Protein AF-A0A9W4NEK1-F1 (afdb_monomer)

Sequence (202 aa):
MPLNTTRAVIQMRLAILFLAITWLALAGISSATVRFAVVLRDRAKSDLVNSSDSILDITFQSLMDKVVVSMVVVALVSALFSIFGFVLVIYPKWLQGDGTARFYYICIEIVVSLIVLSLGGYVASHVHGFQTSFEFFDSASHFPYYKIMYYGAVGQAAFGVLGAIMSLLRLALRGLRDHWLSTRTELQNSQRRFELLPRVGL

Structure (mmCIF, N/CA/C/O backbone):
data_AF-A0A9W4NEK1-F1
#
_entry.id   AF-A0A9W4NEK1-F1
#
loop_
_atom_site.group_PDB
_atom_site.id
_atom_site.type_symbol
_atom_site.label_atom_id
_atom_site.label_alt_id
_atom_site.label_comp_id
_atom_site.label_asym_id
_atom_site.label_entity_id
_atom_site.label_seq_id
_atom_site.pdbx_PDB_ins_code
_atom_site.Cartn_x
_atom_site.Cartn_y
_atom_site.Cartn_z
_atom_site.occupancy
_atom_site.B_iso_or_equiv
_atom_site.auth_seq_id
_atom_site.auth_comp_id
_atom_site.auth_asym_id
_atom_site.auth_atom_id
_atom_site.pdbx_PDB_model_num
ATOM 1 N N . MET A 1 1 ? -28.341 9.798 26.238 1.00 50.25 1 MET A N 1
ATOM 2 C CA . MET A 1 1 ? -27.089 9.221 25.689 1.00 50.25 1 MET A CA 1
ATOM 3 C C . MET A 1 1 ? -25.907 9.884 26.380 1.00 50.25 1 MET A C 1
ATOM 5 O O . MET A 1 1 ? -25.899 11.109 26.423 1.00 50.25 1 MET A O 1
ATOM 9 N N . PRO A 1 2 ? -24.944 9.142 26.953 1.00 45.41 2 PRO A N 1
ATOM 10 C CA . PRO A 1 2 ? -23.834 9.764 27.664 1.00 45.41 2 PRO A CA 1
ATOM 11 C C . PRO A 1 2 ? -22.908 10.488 26.681 1.00 45.41 2 PRO A C 1
ATOM 13 O O . PRO A 1 2 ? -22.565 9.936 25.631 1.00 45.41 2 PRO A O 1
ATOM 16 N N . LEU A 1 3 ? -22.485 11.702 27.047 1.00 50.38 3 LEU A N 1
ATOM 17 C CA . LEU A 1 3 ? -21.645 12.618 26.256 1.00 50.38 3 LEU A CA 1
ATOM 18 C C . LEU A 1 3 ? -20.367 11.950 25.698 1.00 50.38 3 LEU A C 1
ATOM 20 O O . LEU A 1 3 ? -19.886 12.287 24.617 1.00 50.38 3 LEU A O 1
ATOM 24 N N . ASN A 1 4 ? -19.851 10.951 26.421 1.00 62.09 4 ASN A N 1
ATOM 25 C CA . ASN A 1 4 ? -18.645 10.199 26.072 1.00 62.09 4 ASN A CA 1
ATOM 26 C C . ASN A 1 4 ? -18.814 9.318 24.817 1.00 62.09 4 ASN A C 1
ATOM 28 O O . ASN A 1 4 ? -17.862 9.092 24.072 1.00 62.09 4 ASN A O 1
ATOM 32 N N . THR A 1 5 ? -20.036 8.857 24.543 1.00 61.59 5 THR A N 1
ATOM 33 C CA . THR A 1 5 ? -20.348 7.978 23.402 1.00 61.59 5 THR A CA 1
ATOM 34 C C . THR A 1 5 ? -20.324 8.752 22.089 1.00 61.59 5 THR A C 1
ATOM 36 O O . THR A 1 5 ? -19.753 8.295 21.103 1.00 61.59 5 THR A O 1
ATOM 39 N N . THR A 1 6 ? -20.891 9.960 22.081 1.00 68.62 6 THR A N 1
ATOM 40 C CA . THR A 1 6 ? -20.956 10.819 20.891 1.00 68.62 6 THR A CA 1
ATOM 41 C C . THR A 1 6 ? -19.559 11.250 20.446 1.00 68.62 6 THR A C 1
ATOM 43 O O . THR A 1 6 ? -19.238 11.179 19.261 1.00 68.62 6 THR A O 1
ATOM 46 N N . ARG A 1 7 ? -18.688 11.605 21.402 1.00 73.94 7 ARG A N 1
ATOM 47 C CA . ARG A 1 7 ? -17.291 11.976 21.129 1.00 73.94 7 ARG A CA 1
ATOM 48 C C . ARG A 1 7 ? -16.492 10.819 20.521 1.00 73.94 7 ARG A C 1
ATOM 50 O O . ARG A 1 7 ? -15.822 11.016 19.510 1.00 73.94 7 ARG A O 1
ATOM 57 N N . ALA A 1 8 ? -16.598 9.618 21.091 1.00 69.88 8 ALA A N 1
ATOM 58 C CA . ALA A 1 8 ? -15.888 8.437 20.595 1.00 69.88 8 ALA A CA 1
ATOM 59 C C . ALA A 1 8 ? -16.311 8.050 19.164 1.00 69.88 8 ALA A C 1
ATOM 61 O O . ALA A 1 8 ? -15.481 7.651 18.349 1.00 69.88 8 ALA A O 1
ATOM 62 N N . VAL A 1 9 ? -17.595 8.214 18.831 1.00 72.31 9 VAL A N 1
ATOM 63 C CA . VAL A 1 9 ? -18.120 7.941 17.484 1.00 72.31 9 VAL A CA 1
ATOM 64 C C . VAL A 1 9 ? -17.603 8.952 16.461 1.00 72.31 9 VAL A C 1
ATOM 66 O O . VAL A 1 9 ? -17.223 8.556 15.361 1.00 72.31 9 VAL A O 1
ATOM 69 N N . ILE A 1 10 ? -17.548 10.239 16.815 1.00 78.75 10 ILE A N 1
ATOM 70 C CA . ILE A 1 10 ? -16.997 11.285 15.939 1.00 78.75 10 ILE A CA 1
ATOM 71 C C . ILE A 1 10 ? -15.504 11.035 15.681 1.00 78.75 10 ILE A C 1
ATOM 73 O O . ILE A 1 10 ? -15.067 11.078 14.532 1.00 78.75 10 ILE A O 1
ATOM 77 N N . GLN A 1 11 ? -14.737 10.697 16.722 1.00 78.38 11 GLN A N 1
ATOM 78 C CA . GLN A 1 11 ? -13.314 10.371 16.586 1.00 78.38 11 GLN A CA 1
ATOM 79 C C . GLN A 1 11 ? -13.074 9.140 15.702 1.00 78.38 11 GLN A C 1
ATOM 81 O O . GLN A 1 11 ? -12.210 9.185 14.829 1.00 78.38 11 GLN A O 1
ATOM 86 N N . MET A 1 12 ? -13.858 8.065 15.862 1.00 74.88 12 MET A N 1
ATOM 87 C CA . MET A 1 12 ? -13.758 6.898 14.976 1.00 74.88 12 MET A CA 1
ATOM 88 C C . MET A 1 12 ? -14.039 7.254 13.515 1.00 74.88 12 MET A C 1
ATOM 90 O O . MET A 1 12 ? -13.307 6.812 12.635 1.00 74.88 12 MET A O 1
ATOM 94 N N . ARG A 1 13 ? -15.075 8.056 13.242 1.00 78.94 13 ARG A N 1
ATOM 95 C CA . ARG A 1 13 ? -15.412 8.448 11.865 1.00 78.94 13 ARG A CA 1
ATOM 96 C C . ARG A 1 13 ? -14.307 9.271 11.214 1.00 78.94 13 ARG A C 1
ATOM 98 O O . ARG A 1 13 ? -13.967 9.000 10.069 1.00 78.94 13 ARG A O 1
ATOM 105 N N . LEU A 1 14 ? -13.731 10.230 11.940 1.00 83.06 14 LEU A N 1
ATOM 106 C CA . LEU A 1 14 ? -12.596 11.018 11.451 1.00 83.06 14 LEU A CA 1
ATOM 107 C C . LEU A 1 14 ? -11.386 10.129 11.148 1.00 83.06 14 LEU A C 1
ATOM 109 O O . LEU A 1 14 ? -10.762 10.289 10.103 1.00 83.06 14 LEU A O 1
ATOM 113 N N . ALA A 1 15 ? -11.096 9.156 12.016 1.00 80.00 15 ALA A N 1
ATOM 114 C CA . ALA A 1 15 ? -10.001 8.216 11.802 1.00 80.00 15 ALA A CA 1
ATOM 115 C C . ALA A 1 15 ? -10.215 7.343 10.553 1.00 80.00 15 ALA A C 1
ATOM 117 O O . ALA A 1 15 ? -9.287 7.177 9.767 1.00 80.00 15 ALA A O 1
ATOM 118 N N . ILE A 1 16 ? -11.428 6.820 10.340 1.00 81.69 16 ILE A N 1
ATOM 119 C CA . ILE A 1 16 ? -11.754 6.003 9.158 1.00 81.69 16 ILE A CA 1
ATOM 120 C C . ILE A 1 16 ? -11.716 6.852 7.885 1.00 81.69 16 ILE A C 1
ATOM 122 O O . ILE A 1 16 ? -11.181 6.403 6.878 1.00 81.69 16 ILE A O 1
ATOM 126 N N . LEU A 1 17 ? -12.231 8.084 7.929 1.00 84.94 17 LEU A N 1
ATOM 127 C CA . LEU A 1 17 ? -12.200 8.998 6.789 1.00 84.94 17 LEU A CA 1
ATOM 128 C C . LEU A 1 17 ? -10.762 9.343 6.386 1.00 84.94 17 LEU A C 1
ATOM 130 O O . LEU A 1 17 ? -10.412 9.246 5.213 1.00 84.94 17 LEU A O 1
ATOM 134 N N . PHE A 1 18 ? -9.920 9.702 7.357 1.00 85.56 18 PHE A N 1
ATOM 135 C CA . PHE A 1 18 ? -8.503 9.974 7.118 1.00 85.56 18 PHE A CA 1
ATOM 136 C C . PHE A 1 18 ? -7.797 8.763 6.495 1.00 85.56 18 PHE A C 1
ATOM 138 O O . PHE A 1 18 ? -7.043 8.897 5.528 1.00 85.56 18 PHE A O 1
ATOM 145 N N . LEU A 1 19 ? -8.100 7.566 7.002 1.00 82.31 19 LEU A N 1
ATOM 146 C CA . LEU A 1 19 ? -7.580 6.322 6.457 1.00 82.31 19 LEU A CA 1
ATOM 147 C C . LEU A 1 19 ? -8.032 6.129 5.000 1.00 82.31 19 LEU A C 1
ATOM 149 O O . LEU A 1 19 ? -7.198 5.903 4.130 1.00 82.31 19 LEU A O 1
ATOM 153 N N . ALA A 1 20 ? -9.328 6.280 4.717 1.00 86.81 20 ALA A N 1
ATOM 154 C CA . ALA A 1 20 ? -9.902 6.112 3.383 1.00 86.81 20 ALA A CA 1
ATOM 155 C C . ALA A 1 20 ? -9.293 7.077 2.354 1.00 86.81 20 ALA A C 1
ATOM 157 O O . ALA A 1 20 ? -8.989 6.662 1.235 1.00 86.81 20 ALA A O 1
ATOM 158 N N . ILE A 1 21 ? -9.062 8.337 2.740 1.00 88.50 21 ILE A N 1
ATOM 159 C CA . ILE A 1 21 ? -8.385 9.333 1.895 1.00 88.50 21 ILE A CA 1
ATOM 160 C C . ILE A 1 21 ? -6.941 8.908 1.621 1.00 88.50 21 ILE A C 1
ATOM 162 O O . ILE A 1 21 ? -6.485 8.982 0.483 1.00 88.50 21 ILE A O 1
ATOM 166 N N . THR A 1 22 ? -6.228 8.419 2.636 1.00 87.44 22 THR A N 1
ATOM 167 C CA . THR A 1 22 ? -4.838 7.974 2.462 1.00 87.44 22 THR A CA 1
ATOM 168 C C . THR A 1 22 ? -4.738 6.756 1.536 1.00 87.44 22 THR A C 1
ATOM 170 O O . THR A 1 22 ? -3.884 6.724 0.653 1.00 87.44 22 THR A O 1
ATOM 173 N N . TRP A 1 23 ? -5.656 5.792 1.658 1.00 90.06 23 TRP A N 1
ATOM 174 C CA . TRP A 1 23 ? -5.757 4.654 0.735 1.00 90.06 23 TRP A CA 1
ATOM 175 C C . TRP A 1 23 ? -6.103 5.082 -0.696 1.00 90.06 23 TRP A C 1
ATOM 177 O O . TRP A 1 23 ? -5.570 4.526 -1.655 1.00 90.06 23 TRP A O 1
ATOM 187 N N . LEU A 1 24 ? -6.946 6.106 -0.855 1.00 90.38 24 LEU A N 1
ATOM 188 C CA . LEU A 1 24 ? -7.257 6.670 -2.168 1.00 90.38 24 LEU A CA 1
ATOM 189 C C . LEU A 1 24 ? -6.033 7.342 -2.800 1.00 90.38 24 LEU A C 1
ATOM 191 O O . LEU A 1 24 ? -5.760 7.147 -3.983 1.00 90.38 24 LEU A O 1
ATOM 195 N N . ALA A 1 25 ? -5.280 8.105 -2.005 1.00 90.88 25 ALA A N 1
ATOM 196 C CA . ALA A 1 25 ? -4.039 8.726 -2.449 1.00 90.88 25 ALA A CA 1
ATOM 197 C C . ALA A 1 25 ? -3.026 7.665 -2.895 1.00 90.88 25 ALA A C 1
ATOM 199 O O . ALA A 1 25 ? -2.416 7.812 -3.955 1.00 90.88 25 ALA A O 1
ATOM 200 N N . LEU A 1 26 ? -2.908 6.563 -2.144 1.00 88.75 26 LEU A N 1
ATOM 201 C CA . LEU A 1 26 ? -2.043 5.451 -2.523 1.00 88.75 26 LEU A CA 1
ATOM 202 C C . LEU A 1 26 ? -2.463 4.831 -3.860 1.00 88.75 26 LEU A C 1
ATOM 204 O O . LEU A 1 26 ? -1.618 4.641 -4.728 1.00 88.75 26 LEU A O 1
ATOM 208 N N . ALA A 1 27 ? -3.762 4.598 -4.070 1.00 90.75 27 ALA A N 1
ATOM 209 C CA . ALA A 1 27 ? -4.269 4.106 -5.349 1.00 90.75 27 ALA A CA 1
ATOM 210 C C . ALA A 1 27 ? -3.921 5.049 -6.516 1.00 90.75 27 ALA A C 1
ATOM 212 O O . ALA A 1 27 ? -3.527 4.592 -7.592 1.00 90.75 27 ALA A O 1
ATOM 213 N N . GLY A 1 28 ? -4.008 6.364 -6.291 1.00 87.69 28 GLY A N 1
ATOM 214 C CA . GLY A 1 28 ? -3.592 7.379 -7.259 1.00 87.69 28 GLY A CA 1
ATOM 215 C C . GLY A 1 28 ? -2.098 7.307 -7.593 1.00 87.69 28 GLY A C 1
ATOM 216 O O . GLY A 1 28 ? -1.732 7.296 -8.769 1.00 87.69 28 GLY A O 1
ATOM 217 N N . ILE A 1 29 ? -1.237 7.191 -6.577 1.00 87.06 29 ILE A N 1
ATOM 218 C CA . ILE A 1 29 ? 0.220 7.060 -6.750 1.00 87.06 29 ILE A CA 1
ATOM 219 C C . ILE A 1 29 ? 0.568 5.774 -7.510 1.00 87.06 29 ILE A C 1
ATOM 221 O O . ILE A 1 29 ? 1.338 5.815 -8.474 1.00 87.06 29 ILE A O 1
ATOM 225 N N . SER A 1 30 ? -0.022 4.636 -7.136 1.00 87.81 30 SER A N 1
ATOM 226 C CA . SER A 1 30 ? 0.201 3.365 -7.831 1.00 87.81 30 SER A CA 1
ATOM 227 C C . SER A 1 30 ? -0.283 3.436 -9.286 1.00 87.81 30 SER A C 1
ATOM 229 O O . SER A 1 30 ? 0.421 2.980 -10.186 1.00 87.81 30 SER A O 1
ATOM 231 N N . SER A 1 31 ? -1.415 4.096 -9.563 1.00 88.06 31 SER A N 1
ATOM 232 C CA . SER A 1 31 ? -1.889 4.315 -10.938 1.00 88.06 31 SER A CA 1
ATOM 233 C C . SER A 1 31 ? -0.948 5.199 -11.763 1.00 88.06 31 SER A C 1
ATOM 235 O O . SER A 1 31 ? -0.742 4.920 -12.946 1.00 88.06 31 SER A O 1
ATOM 237 N N . ALA A 1 32 ? -0.381 6.255 -11.178 1.00 87.31 32 ALA A N 1
ATOM 238 C CA . ALA A 1 32 ? 0.611 7.089 -11.856 1.00 87.31 32 ALA A CA 1
ATOM 239 C C . ALA A 1 32 ? 1.886 6.288 -12.160 1.00 87.31 32 ALA A C 1
ATOM 241 O O . ALA A 1 32 ? 2.413 6.352 -13.270 1.00 87.31 32 ALA A O 1
ATOM 242 N N . THR A 1 33 ? 2.321 5.458 -11.210 1.00 85.44 33 THR A N 1
ATOM 243 C CA . THR A 1 33 ? 3.478 4.566 -11.365 1.00 85.44 33 THR A CA 1
ATOM 244 C C . THR A 1 33 ? 3.274 3.571 -12.507 1.00 85.44 33 THR A C 1
ATOM 246 O O . THR A 1 33 ? 4.177 3.389 -13.317 1.00 85.44 33 THR A O 1
ATOM 249 N N . VAL A 1 34 ? 2.072 2.994 -12.648 1.00 88.88 34 VAL A N 1
ATOM 250 C CA . VAL A 1 34 ? 1.717 2.137 -13.795 1.00 88.88 34 VAL A CA 1
ATOM 251 C C . VAL A 1 34 ? 1.866 2.887 -15.117 1.00 88.88 34 VAL A C 1
ATOM 253 O O . VAL A 1 34 ? 2.446 2.348 -16.056 1.00 88.88 34 VAL A O 1
ATOM 256 N N . ARG A 1 35 ? 1.382 4.133 -15.207 1.00 88.06 35 ARG A N 1
ATOM 257 C CA . ARG A 1 35 ? 1.504 4.924 -16.443 1.00 88.06 35 ARG A CA 1
ATOM 258 C C . ARG A 1 35 ? 2.959 5.179 -16.813 1.00 88.06 35 ARG A C 1
ATOM 260 O O . ARG A 1 35 ? 3.326 4.973 -17.965 1.00 88.06 35 ARG A O 1
ATOM 267 N N . PHE A 1 36 ? 3.786 5.581 -15.851 1.00 84.75 36 PHE A N 1
ATOM 268 C CA . PHE A 1 36 ? 5.218 5.753 -16.096 1.00 84.75 36 PHE A CA 1
ATOM 269 C C . PHE A 1 36 ? 5.882 4.440 -16.502 1.00 84.75 36 PHE A C 1
ATOM 271 O O . PHE A 1 36 ? 6.695 4.425 -17.423 1.00 84.75 36 PHE A O 1
ATOM 278 N N . ALA A 1 37 ? 5.481 3.332 -15.879 1.00 84.50 37 ALA A N 1
ATOM 279 C CA . ALA A 1 37 ? 6.031 2.029 -16.189 1.00 84.50 37 ALA A CA 1
ATOM 280 C C . ALA A 1 37 ? 5.703 1.557 -17.614 1.00 84.50 37 ALA A C 1
ATOM 282 O O . ALA A 1 37 ? 6.579 1.037 -18.301 1.00 84.50 37 ALA A O 1
ATOM 283 N N . VAL A 1 38 ? 4.475 1.793 -18.085 1.00 87.88 38 VAL A N 1
ATOM 284 C CA . VAL A 1 38 ? 4.076 1.518 -19.475 1.00 87.88 38 VAL A CA 1
ATOM 285 C C . VAL A 1 38 ? 4.866 2.389 -20.452 1.00 87.88 38 VAL A C 1
ATOM 287 O O . VAL A 1 38 ? 5.431 1.863 -21.404 1.00 87.88 38 VAL A O 1
ATOM 290 N N . VAL A 1 39 ? 4.988 3.694 -20.187 1.00 86.75 39 VAL A N 1
ATOM 291 C CA . VAL A 1 39 ? 5.749 4.610 -21.058 1.00 86.75 39 VAL A CA 1
ATOM 292 C C . VAL A 1 39 ? 7.213 4.181 -21.184 1.00 86.75 39 VAL A C 1
ATOM 294 O O . VAL A 1 39 ? 7.756 4.162 -22.285 1.00 86.75 39 VAL A O 1
ATOM 297 N N . LEU A 1 40 ? 7.854 3.809 -20.075 1.00 82.56 40 LEU A N 1
ATOM 298 C CA . LEU A 1 40 ? 9.232 3.314 -20.083 1.00 82.56 40 LEU A CA 1
ATOM 299 C C . LEU A 1 40 ? 9.370 1.981 -20.813 1.00 82.56 40 LEU A C 1
ATOM 301 O O . LEU A 1 40 ? 10.311 1.801 -21.578 1.00 82.56 40 LEU A O 1
ATOM 305 N N . ARG A 1 41 ? 8.422 1.061 -20.610 1.00 83.50 41 ARG A N 1
ATOM 306 C CA . ARG A 1 41 ? 8.381 -0.218 -21.323 1.00 83.50 41 ARG A CA 1
ATOM 307 C C . ARG A 1 41 ? 8.291 -0.011 -22.835 1.00 83.50 41 ARG A C 1
ATOM 309 O O . ARG A 1 41 ? 8.997 -0.686 -23.579 1.00 83.50 41 ARG A O 1
ATOM 316 N N . ASP A 1 42 ? 7.424 0.893 -23.281 1.00 85.19 42 ASP A N 1
ATOM 317 C CA . ASP A 1 42 ? 7.218 1.169 -24.704 1.00 85.19 42 ASP A CA 1
ATOM 318 C C . ASP A 1 42 ? 8.439 1.853 -25.327 1.00 85.19 42 ASP A C 1
ATOM 320 O O . ASP A 1 42 ? 8.820 1.518 -26.449 1.00 85.19 42 ASP A O 1
ATOM 324 N N . ARG A 1 43 ? 9.109 2.742 -24.582 1.00 78.75 43 ARG A N 1
ATOM 325 C CA . ARG A 1 43 ? 10.389 3.339 -24.997 1.00 78.75 43 ARG A CA 1
ATOM 326 C C . ARG A 1 43 ? 11.495 2.298 -25.117 1.00 78.75 43 ARG A C 1
ATOM 328 O O . ARG A 1 43 ? 12.104 2.204 -26.173 1.00 78.75 43 ARG A O 1
ATOM 335 N N . ALA A 1 44 ? 11.676 1.455 -24.101 1.00 76.12 44 ALA A N 1
ATOM 336 C CA . ALA A 1 44 ? 12.646 0.363 -24.151 1.00 76.12 44 ALA A CA 1
ATOM 337 C C . ALA A 1 44 ? 12.369 -0.597 -25.319 1.00 76.12 44 ALA A C 1
ATOM 339 O O . ALA A 1 44 ? 13.288 -1.036 -25.998 1.00 76.12 44 ALA A O 1
ATOM 340 N N . LYS A 1 45 ? 11.094 -0.881 -25.619 1.00 78.00 45 LYS A N 1
ATOM 341 C CA . LYS A 1 45 ? 10.714 -1.683 -26.791 1.00 78.00 45 LYS A CA 1
ATOM 342 C C . LYS A 1 45 ? 11.069 -0.992 -28.113 1.00 78.00 45 LYS A C 1
ATOM 344 O O . LYS A 1 45 ? 11.449 -1.674 -29.059 1.00 78.00 45 LYS A O 1
ATOM 349 N N . SER A 1 46 ? 10.911 0.327 -28.198 1.00 77.75 46 SER A N 1
ATOM 350 C CA . SER A 1 46 ? 11.296 1.106 -29.379 1.00 77.75 46 SER A CA 1
ATOM 351 C C . SER A 1 46 ? 12.812 1.102 -29.591 1.00 77.75 46 SER A C 1
ATOM 353 O O . SER A 1 46 ? 13.264 0.930 -30.720 1.00 77.75 46 SER A O 1
ATOM 355 N N . ASP A 1 47 ? 13.591 1.255 -28.520 1.00 69.06 47 ASP A N 1
ATOM 356 C CA . ASP A 1 47 ? 15.056 1.278 -28.589 1.00 69.06 47 ASP A CA 1
ATOM 357 C C . ASP A 1 47 ? 15.639 -0.117 -28.871 1.00 69.06 47 ASP A C 1
ATOM 359 O O . ASP A 1 47 ? 16.548 -0.240 -29.690 1.00 69.06 47 ASP A O 1
ATOM 363 N N . LEU A 1 48 ? 15.024 -1.178 -28.329 1.00 63.38 48 LEU A N 1
ATOM 364 C CA . LEU A 1 48 ? 15.330 -2.582 -28.639 1.00 63.38 48 LEU A CA 1
ATOM 365 C C . LEU A 1 48 ? 15.252 -2.889 -30.141 1.00 63.38 48 LEU A C 1
ATOM 367 O O . LEU A 1 48 ? 16.056 -3.654 -30.665 1.00 63.38 48 LEU A O 1
ATOM 371 N N . VAL A 1 49 ? 14.273 -2.315 -30.845 1.00 61.97 49 VAL A N 1
ATOM 372 C CA . VAL A 1 49 ? 14.117 -2.511 -32.298 1.00 61.97 49 VAL A CA 1
ATOM 373 C C . VAL A 1 49 ? 15.261 -1.851 -33.082 1.00 61.97 49 VAL A C 1
ATOM 375 O O . VAL A 1 49 ? 15.555 -2.274 -34.198 1.00 61.97 49 VAL A O 1
ATOM 378 N N . ASN A 1 50 ? 15.937 -0.862 -32.491 1.00 62.00 50 ASN A N 1
ATOM 379 C CA . ASN A 1 50 ? 16.991 -0.073 -33.127 1.00 62.00 50 ASN A CA 1
ATOM 380 C C . ASN A 1 50 ? 18.417 -0.416 -32.644 1.00 62.00 50 ASN A C 1
ATOM 382 O O . ASN A 1 50 ? 19.373 0.085 -33.236 1.00 62.00 50 ASN A O 1
ATOM 386 N N . SER A 1 51 ? 18.587 -1.237 -31.599 1.00 58.47 51 SER A N 1
ATOM 387 C CA . SER A 1 51 ? 19.872 -1.462 -30.913 1.00 58.47 51 SER A CA 1
ATOM 388 C C . SER A 1 51 ? 20.306 -2.935 -30.867 1.00 58.47 51 SER A C 1
ATOM 390 O O . SER A 1 51 ? 19.488 -3.852 -30.811 1.00 58.47 51 SER A O 1
ATOM 392 N N . SER A 1 52 ? 21.623 -3.174 -30.846 1.00 59.06 52 SER A N 1
ATOM 393 C CA . SER A 1 52 ? 22.244 -4.497 -30.677 1.00 59.06 52 SER A CA 1
ATOM 394 C C . SER A 1 52 ? 22.269 -5.007 -29.224 1.00 59.06 52 SER A C 1
ATOM 396 O O . SER A 1 52 ? 22.486 -6.200 -29.017 1.00 59.06 52 SER A O 1
ATOM 398 N N . ASP A 1 53 ? 21.989 -4.160 -28.223 1.00 64.44 53 ASP A N 1
ATOM 399 C CA . ASP A 1 53 ? 21.989 -4.499 -26.778 1.00 64.44 53 ASP A CA 1
ATOM 400 C C . ASP A 1 53 ? 20.678 -5.154 -26.287 1.00 64.44 53 ASP A C 1
ATOM 402 O O . ASP A 1 53 ? 20.198 -4.966 -25.167 1.00 64.44 53 ASP A O 1
ATOM 406 N N . SER A 1 54 ? 20.107 -6.002 -27.140 1.00 63.12 54 SER A N 1
ATOM 407 C CA . SER A 1 54 ? 18.755 -6.553 -26.997 1.00 63.12 54 SER A CA 1
ATOM 408 C C . SER A 1 54 ? 18.451 -7.287 -25.681 1.00 63.12 54 SER A C 1
ATOM 410 O O . SER A 1 54 ? 17.310 -7.300 -25.221 1.00 63.12 54 SER A O 1
ATOM 412 N N . ILE A 1 55 ? 19.450 -7.896 -25.042 1.00 62.00 55 ILE A N 1
ATOM 413 C CA . ILE A 1 55 ? 19.262 -8.723 -23.837 1.00 62.00 55 ILE A CA 1
ATOM 414 C C . ILE A 1 55 ? 18.932 -7.865 -22.604 1.00 62.00 55 ILE A C 1
ATOM 416 O O . ILE A 1 55 ? 18.090 -8.250 -21.781 1.00 62.00 55 ILE A O 1
ATOM 420 N N . LEU A 1 56 ? 19.572 -6.699 -22.470 1.00 65.38 56 LEU A N 1
ATOM 421 C CA . LEU A 1 56 ? 19.359 -5.794 -21.340 1.00 65.38 56 LEU A CA 1
ATOM 422 C C . LEU A 1 56 ? 17.980 -5.124 -21.442 1.00 65.38 56 LEU A C 1
ATOM 424 O O . LEU A 1 56 ? 17.244 -5.083 -20.454 1.00 65.38 56 LEU A O 1
ATOM 428 N N . ASP A 1 57 ? 17.579 -4.745 -22.656 1.00 72.88 57 ASP A N 1
ATOM 429 C CA . ASP A 1 57 ? 16.266 -4.162 -22.944 1.00 72.88 57 ASP A CA 1
ATOM 430 C C . ASP A 1 57 ? 15.113 -5.161 -22.752 1.00 72.88 57 ASP A C 1
ATOM 432 O O . ASP A 1 57 ? 14.087 -4.805 -22.169 1.00 72.88 57 ASP A O 1
ATOM 436 N N . ILE A 1 58 ? 15.273 -6.435 -23.146 1.00 79.44 58 ILE A N 1
ATOM 437 C CA . ILE A 1 58 ? 14.270 -7.492 -22.893 1.00 79.44 58 ILE A CA 1
ATOM 438 C C . ILE A 1 58 ? 14.079 -7.721 -21.386 1.00 79.44 58 ILE A C 1
ATOM 440 O O . ILE A 1 58 ? 12.950 -7.868 -20.902 1.00 79.44 58 ILE A O 1
ATOM 444 N N . THR A 1 59 ? 15.173 -7.735 -20.620 1.00 81.44 59 THR A N 1
ATOM 445 C CA . THR A 1 59 ? 15.114 -7.954 -19.168 1.00 81.44 59 THR A CA 1
ATOM 446 C C . THR A 1 59 ? 14.472 -6.760 -18.458 1.00 81.44 59 THR A C 1
ATOM 448 O O . THR A 1 59 ? 13.603 -6.944 -17.601 1.00 81.44 59 THR A O 1
ATOM 451 N N . PHE A 1 60 ? 14.822 -5.538 -18.866 1.00 81.38 60 PHE A N 1
ATOM 452 C CA . PHE A 1 60 ? 14.187 -4.310 -18.392 1.00 81.38 60 PHE A CA 1
ATOM 453 C C . PHE A 1 60 ? 12.694 -4.269 -18.751 1.00 81.38 60 PHE A C 1
ATOM 455 O O . PHE A 1 60 ? 11.855 -3.950 -17.913 1.00 81.38 60 PHE A O 1
ATOM 462 N N . GLN A 1 61 ? 12.312 -4.684 -19.957 1.00 83.62 61 GLN A N 1
ATOM 463 C CA . GLN A 1 61 ? 10.908 -4.759 -20.356 1.00 83.62 61 GLN A CA 1
ATOM 464 C C . GLN A 1 61 ? 10.110 -5.737 -19.479 1.00 83.62 61 GLN A C 1
ATOM 466 O O . GLN A 1 61 ? 9.004 -5.413 -19.037 1.00 83.62 61 GLN A O 1
ATOM 471 N N . SER A 1 62 ? 10.672 -6.920 -19.202 1.00 86.25 62 SER A N 1
ATOM 472 C CA . SER A 1 62 ? 10.071 -7.904 -18.294 1.00 86.25 62 SER A CA 1
ATOM 473 C C . SER A 1 62 ? 9.928 -7.350 -16.875 1.00 86.25 62 SER A C 1
ATOM 475 O O . SER A 1 62 ? 8.913 -7.582 -16.214 1.00 86.25 62 SER A O 1
ATOM 477 N N . LEU A 1 63 ? 10.912 -6.573 -16.417 1.00 86.38 63 LEU A N 1
ATOM 478 C CA . LEU A 1 63 ? 10.836 -5.871 -15.145 1.00 86.38 63 LEU A CA 1
ATOM 479 C C . LEU A 1 63 ? 9.658 -4.894 -15.114 1.00 86.38 63 LEU A C 1
ATOM 481 O O . LEU A 1 63 ? 8.842 -4.955 -14.194 1.00 86.38 63 LEU A O 1
ATOM 485 N N . MET A 1 64 ? 9.548 -4.018 -16.112 1.00 88.12 64 MET A N 1
ATOM 486 C CA . MET A 1 64 ? 8.485 -3.014 -16.160 1.00 88.12 64 MET A CA 1
ATOM 487 C C . MET A 1 64 ? 7.096 -3.657 -16.201 1.00 88.12 64 MET A C 1
ATOM 489 O O . MET A 1 64 ? 6.184 -3.172 -15.537 1.00 88.12 64 MET A O 1
ATOM 493 N N . ASP A 1 65 ? 6.942 -4.786 -16.896 1.00 88.88 65 ASP A N 1
ATOM 494 C CA . ASP A 1 65 ? 5.699 -5.565 -16.909 1.00 88.88 65 ASP A CA 1
ATOM 495 C C . ASP A 1 65 ? 5.335 -6.095 -15.508 1.00 88.88 65 ASP A C 1
ATOM 497 O O . ASP A 1 65 ? 4.212 -5.904 -15.034 1.00 88.88 65 ASP A O 1
ATOM 501 N N . LYS A 1 66 ? 6.309 -6.649 -14.771 1.00 89.12 66 LYS A N 1
ATOM 502 C CA . LYS A 1 66 ? 6.113 -7.088 -13.376 1.00 89.12 66 LYS A CA 1
ATOM 503 C C . LYS A 1 66 ? 5.768 -5.930 -12.440 1.00 89.12 66 LYS A C 1
ATOM 505 O O . LYS A 1 66 ? 4.922 -6.088 -11.555 1.00 89.12 66 LYS A O 1
ATOM 510 N N . VAL A 1 67 ? 6.401 -4.769 -12.622 1.00 87.00 67 VAL A N 1
ATOM 511 C CA . VAL A 1 67 ? 6.100 -3.560 -11.841 1.00 87.00 67 VAL A CA 1
ATOM 512 C C . VAL A 1 67 ? 4.681 -3.070 -12.129 1.00 87.00 67 VAL A C 1
ATOM 514 O O . VAL A 1 67 ? 3.959 -2.753 -11.184 1.00 87.00 67 VAL A O 1
ATOM 517 N N . VAL A 1 68 ? 4.245 -3.069 -13.395 1.00 88.88 68 VAL A N 1
ATOM 518 C CA . VAL A 1 68 ? 2.866 -2.728 -13.778 1.00 88.88 68 VAL A CA 1
ATOM 519 C C . VAL A 1 68 ? 1.873 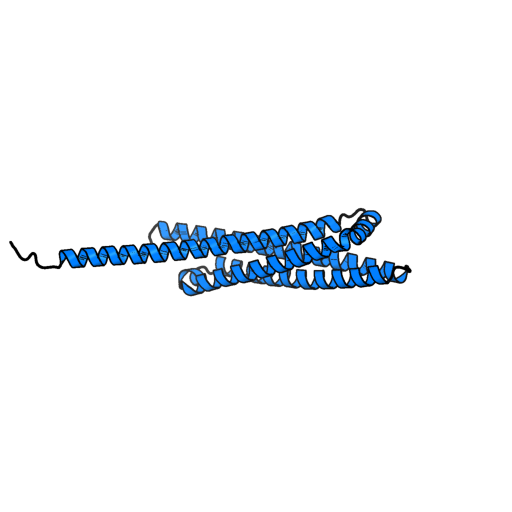-3.641 -13.070 1.00 88.88 68 VAL A C 1
ATOM 521 O O . VAL A 1 68 ? 0.987 -3.140 -12.381 1.00 88.88 68 VAL A O 1
ATOM 524 N N . VAL A 1 69 ? 2.041 -4.963 -13.171 1.00 89.94 69 VAL A N 1
ATOM 525 C CA . VAL A 1 69 ? 1.135 -5.926 -12.522 1.00 89.94 69 VAL A CA 1
ATOM 526 C C . VAL A 1 69 ? 1.091 -5.694 -11.011 1.00 89.94 69 VAL A C 1
ATOM 528 O O . VAL A 1 69 ? 0.011 -5.586 -10.430 1.00 89.94 69 VAL A O 1
ATOM 531 N N . SER A 1 70 ? 2.256 -5.533 -10.381 1.00 86.75 70 SER A N 1
ATOM 532 C CA . SER A 1 70 ? 2.368 -5.292 -8.939 1.00 86.75 70 SER A CA 1
ATOM 533 C C . SER A 1 70 ? 1.629 -4.022 -8.507 1.00 86.75 70 SER A C 1
ATOM 535 O O . SER A 1 70 ? 0.858 -4.038 -7.549 1.00 86.75 70 SER A O 1
ATOM 537 N N . MET A 1 71 ? 1.819 -2.922 -9.235 1.00 90.94 71 MET A N 1
ATOM 538 C CA . MET A 1 71 ? 1.208 -1.633 -8.909 1.00 90.94 71 MET A CA 1
ATOM 539 C C . MET A 1 71 ? -0.292 -1.595 -9.214 1.00 90.94 71 MET A C 1
ATOM 541 O O . MET A 1 71 ? -1.037 -0.958 -8.471 1.00 90.94 71 MET A O 1
ATOM 545 N N . VAL A 1 72 ? -0.768 -2.313 -10.238 1.00 91.00 72 VAL A N 1
ATOM 546 C CA . VAL A 1 72 ? -2.209 -2.483 -10.500 1.00 91.00 72 VAL A CA 1
ATOM 547 C C . VAL A 1 72 ? -2.886 -3.204 -9.337 1.00 91.00 72 VAL A C 1
ATOM 549 O O . VAL A 1 72 ? -3.939 -2.762 -8.879 1.00 91.00 72 VAL A O 1
ATOM 552 N N . VAL A 1 73 ? -2.271 -4.273 -8.820 1.00 89.44 73 VAL A N 1
ATOM 553 C CA . VAL A 1 73 ? -2.793 -5.002 -7.655 1.00 89.44 73 VAL A CA 1
ATOM 554 C C . VAL A 1 73 ? -2.885 -4.071 -6.445 1.00 89.44 73 VAL A C 1
ATOM 556 O O . VAL A 1 73 ? -3.939 -3.999 -5.812 1.00 89.44 73 VAL A O 1
ATOM 559 N N . VAL A 1 74 ? -1.830 -3.297 -6.158 1.00 89.06 74 VAL A N 1
ATOM 560 C CA . VAL A 1 74 ? -1.845 -2.327 -5.049 1.00 89.06 74 VAL A CA 1
ATOM 561 C C . VAL A 1 74 ? -2.919 -1.263 -5.248 1.00 89.06 74 VAL A C 1
ATOM 563 O O . VAL A 1 74 ? -3.662 -0.976 -4.309 1.00 89.06 74 VAL A O 1
ATOM 566 N N . ALA A 1 75 ? -3.047 -0.708 -6.454 1.00 91.31 75 ALA A N 1
ATOM 567 C CA . ALA A 1 75 ? -4.044 0.311 -6.759 1.00 91.31 75 ALA A CA 1
ATOM 568 C C . ALA A 1 75 ? -5.471 -0.208 -6.543 1.00 91.31 75 ALA A C 1
ATOM 570 O O . ALA A 1 75 ? -6.283 0.461 -5.906 1.00 91.31 75 ALA A O 1
A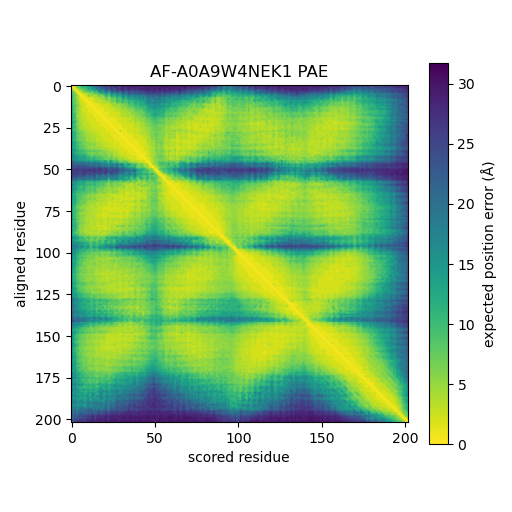TOM 571 N N . LEU A 1 76 ? -5.764 -1.416 -7.032 1.00 90.25 76 LEU A N 1
ATOM 572 C CA . LEU A 1 76 ? -7.092 -2.015 -6.961 1.00 90.25 76 LEU A CA 1
ATOM 573 C C . LEU A 1 76 ? -7.481 -2.354 -5.520 1.00 90.25 76 LEU A C 1
ATOM 575 O O . LEU A 1 76 ? -8.566 -1.984 -5.073 1.00 90.25 76 LEU A O 1
ATOM 579 N N . VAL A 1 77 ? -6.577 -2.984 -4.765 1.00 89.12 77 VAL A N 1
ATOM 580 C CA . VAL A 1 77 ? -6.812 -3.292 -3.347 1.00 89.12 77 VAL A CA 1
ATOM 581 C C . VAL A 1 77 ? -6.984 -2.004 -2.535 1.00 89.12 77 VAL A C 1
ATOM 583 O O . VAL A 1 77 ? -7.913 -1.906 -1.734 1.00 89.12 77 VAL A O 1
ATOM 586 N N . SER A 1 78 ? -6.154 -0.988 -2.786 1.00 88.50 78 SER A N 1
ATOM 587 C CA . SER A 1 78 ? -6.231 0.306 -2.093 1.00 88.50 78 SER A CA 1
ATOM 588 C C . SER A 1 78 ? -7.530 1.054 -2.403 1.00 88.50 78 SER A C 1
ATOM 590 O O . SER A 1 78 ? -8.158 1.603 -1.499 1.00 88.50 78 SER A O 1
ATOM 592 N N . ALA A 1 79 ? -7.981 1.037 -3.660 1.00 91.12 79 ALA A N 1
ATOM 593 C CA . ALA A 1 79 ? -9.240 1.654 -4.068 1.00 91.12 79 ALA A CA 1
ATOM 594 C C . ALA A 1 79 ? -10.447 0.955 -3.429 1.00 91.12 79 ALA A C 1
ATOM 596 O O . ALA A 1 79 ? -11.316 1.626 -2.872 1.00 91.12 79 ALA A O 1
ATOM 597 N N . LEU A 1 80 ? -10.483 -0.383 -3.440 1.00 89.31 80 LEU A N 1
ATOM 598 C CA . LEU A 1 80 ? -11.545 -1.152 -2.782 1.00 89.31 80 LEU A CA 1
ATOM 599 C C . LEU A 1 80 ? -11.601 -0.858 -1.282 1.00 89.31 80 LEU A C 1
ATOM 601 O O . LEU A 1 80 ? -12.680 -0.623 -0.735 1.00 89.31 80 LEU A O 1
ATOM 605 N N . PHE A 1 81 ? -10.442 -0.821 -0.624 1.00 85.69 81 PHE A N 1
ATOM 606 C CA . PHE A 1 81 ? -10.360 -0.532 0.802 1.00 85.69 81 PHE A CA 1
ATOM 607 C C . PHE A 1 81 ? -10.779 0.911 1.122 1.00 85.69 81 PHE A C 1
ATOM 609 O O . PHE A 1 81 ? -11.487 1.151 2.100 1.00 85.69 81 PHE A O 1
ATOM 616 N N . SER A 1 82 ? -10.427 1.868 0.259 1.00 89.50 82 SER A N 1
ATOM 617 C CA . SER A 1 82 ? -10.893 3.253 0.356 1.00 89.50 82 SER A CA 1
ATOM 618 C C . SER A 1 82 ? -12.417 3.356 0.228 1.00 89.50 82 SER A C 1
ATOM 620 O O . SER A 1 82 ? -13.063 3.935 1.103 1.00 89.50 82 SER A O 1
ATOM 622 N N . ILE A 1 83 ? -13.010 2.738 -0.802 1.00 88.12 83 ILE A N 1
ATOM 623 C CA . ILE A 1 83 ? -14.467 2.712 -1.017 1.00 88.12 83 ILE A CA 1
ATOM 624 C C . ILE A 1 83 ? -15.167 2.114 0.204 1.00 88.12 83 ILE A C 1
ATOM 626 O O . ILE A 1 83 ? -16.122 2.695 0.722 1.00 88.12 83 ILE A O 1
ATOM 630 N N . PHE A 1 84 ? -14.664 0.987 0.708 1.00 83.81 84 PHE A N 1
ATOM 631 C CA . PHE A 1 84 ? -15.209 0.355 1.902 1.00 83.81 84 PHE A CA 1
ATOM 632 C C . PHE A 1 84 ? -15.113 1.268 3.136 1.00 83.81 84 PHE A C 1
ATOM 634 O O . PHE A 1 84 ? -16.083 1.404 3.885 1.00 83.81 84 PHE A O 1
ATOM 641 N N . GLY A 1 85 ? -13.989 1.967 3.312 1.00 83.88 85 GLY A N 1
ATOM 642 C CA . GLY A 1 85 ? -13.818 2.984 4.350 1.00 83.88 85 GLY A CA 1
ATOM 643 C C . GLY A 1 85 ? -14.852 4.111 4.255 1.00 83.88 85 GLY A C 1
ATOM 644 O O . GLY A 1 85 ? -15.474 4.457 5.259 1.00 83.88 85 GLY A O 1
ATOM 645 N N . PHE A 1 86 ? -15.115 4.637 3.055 1.00 84.81 86 PHE A N 1
ATOM 646 C CA . PHE A 1 86 ? -16.161 5.645 2.840 1.00 84.81 86 PHE A CA 1
ATOM 647 C C . PHE A 1 86 ? -17.562 5.118 3.177 1.00 84.81 86 PHE A C 1
ATOM 649 O O . PHE A 1 86 ? -18.331 5.809 3.851 1.00 84.81 86 PHE A O 1
ATOM 656 N N . VAL A 1 87 ? -17.888 3.883 2.785 1.00 85.75 87 VAL A N 1
ATOM 657 C CA . VAL A 1 87 ? -19.167 3.243 3.141 1.00 85.75 87 VAL A CA 1
ATOM 658 C C . VAL A 1 87 ? -19.321 3.138 4.662 1.00 85.75 87 VAL A C 1
ATOM 660 O O . VAL A 1 87 ? -20.384 3.467 5.194 1.00 85.75 87 VAL A O 1
ATOM 663 N N . LEU A 1 88 ? -18.258 2.767 5.384 1.00 79.19 88 LEU A N 1
ATOM 664 C CA . LEU A 1 88 ? -18.258 2.711 6.851 1.00 79.19 88 LEU A CA 1
ATOM 665 C C . LEU A 1 88 ? -18.437 4.085 7.509 1.00 79.19 88 LEU A C 1
ATOM 667 O O . LEU A 1 88 ? -19.080 4.185 8.559 1.00 79.19 88 LEU A O 1
ATOM 671 N N . VAL A 1 89 ? -17.903 5.151 6.906 1.00 82.94 89 VAL A N 1
ATOM 672 C CA . VAL A 1 89 ? -18.129 6.525 7.380 1.00 82.94 89 VAL A CA 1
ATOM 673 C C . VAL A 1 89 ? -19.604 6.900 7.261 1.00 82.94 89 VAL A C 1
ATOM 675 O O . VAL A 1 89 ? -20.123 7.534 8.180 1.00 82.94 89 VAL A O 1
ATOM 678 N N . ILE A 1 90 ? -20.292 6.500 6.186 1.00 82.56 90 ILE A N 1
ATOM 679 C CA . ILE A 1 90 ? -21.719 6.795 5.964 1.00 82.56 90 ILE A CA 1
ATOM 680 C C . ILE A 1 90 ? -22.605 5.943 6.886 1.00 82.56 90 ILE A C 1
ATOM 682 O O . ILE A 1 90 ? -23.516 6.473 7.528 1.00 82.56 90 ILE A O 1
ATOM 686 N N . TYR A 1 91 ? -22.301 4.648 7.018 1.00 77.44 91 TYR A N 1
ATOM 687 C CA . TYR A 1 91 ? -23.080 3.673 7.787 1.00 77.44 91 TYR A CA 1
ATOM 688 C C . TYR A 1 91 ? -22.342 3.202 9.055 1.00 77.44 91 TYR A C 1
ATOM 690 O O . TYR A 1 91 ? -21.936 2.043 9.163 1.00 77.44 91 TYR A O 1
ATOM 698 N N . PRO A 1 92 ? -22.244 4.043 10.105 1.00 68.00 92 PRO A N 1
ATOM 699 C CA . PRO A 1 92 ? -21.510 3.715 11.335 1.00 68.00 92 PRO A CA 1
ATOM 700 C C . PRO A 1 92 ? -22.148 2.567 12.130 1.00 68.00 92 PRO A C 1
ATOM 702 O O . PRO A 1 92 ? -21.513 2.013 13.026 1.00 68.00 92 PRO A O 1
ATOM 705 N N . LYS A 1 93 ? -23.420 2.239 11.851 1.00 71.00 93 LYS A N 1
ATOM 706 C CA . LYS A 1 93 ? -24.184 1.214 12.569 1.00 71.00 93 LYS A CA 1
ATOM 707 C C . LYS A 1 93 ? -23.542 -0.165 12.403 1.00 71.00 93 LYS A C 1
ATOM 709 O O . LYS A 1 93 ? -23.528 -0.929 13.361 1.00 71.00 93 LYS A O 1
ATOM 714 N N . TRP A 1 94 ? -22.919 -0.418 11.248 1.00 65.69 94 TRP A N 1
ATOM 715 C CA . TRP A 1 94 ? -22.126 -1.623 10.986 1.00 65.69 94 TRP A CA 1
ATOM 716 C C . TRP A 1 94 ? -20.911 -1.736 11.903 1.00 65.69 94 TRP A C 1
ATOM 718 O O . TRP A 1 94 ? -20.571 -2.819 12.366 1.00 65.69 94 TRP A O 1
ATOM 728 N N . LEU A 1 95 ? -20.281 -0.605 12.223 1.00 66.38 95 LEU A N 1
ATOM 729 C CA . LEU A 1 95 ? -19.162 -0.583 13.148 1.00 66.38 95 LEU A CA 1
ATOM 730 C C . LEU A 1 95 ? -19.632 -0.605 14.607 1.00 66.38 95 LEU A C 1
ATOM 732 O O . LEU A 1 95 ? -18.889 -1.048 15.469 1.00 66.38 95 LEU A O 1
ATOM 736 N N . GLN A 1 96 ? -20.808 -0.066 14.935 1.00 64.12 96 GLN A N 1
ATOM 737 C CA . GLN A 1 96 ? -21.291 0.071 16.316 1.00 64.12 96 GLN A CA 1
ATOM 738 C C . GLN A 1 96 ? -21.895 -1.204 16.906 1.00 64.12 96 GLN A C 1
ATOM 740 O O . GLN A 1 96 ? -21.759 -1.393 18.112 1.00 64.12 96 GLN A O 1
ATOM 745 N N . GLY A 1 97 ? -22.538 -2.039 16.087 1.00 59.94 97 GLY A N 1
ATOM 746 C CA . GLY A 1 97 ? -23.302 -3.1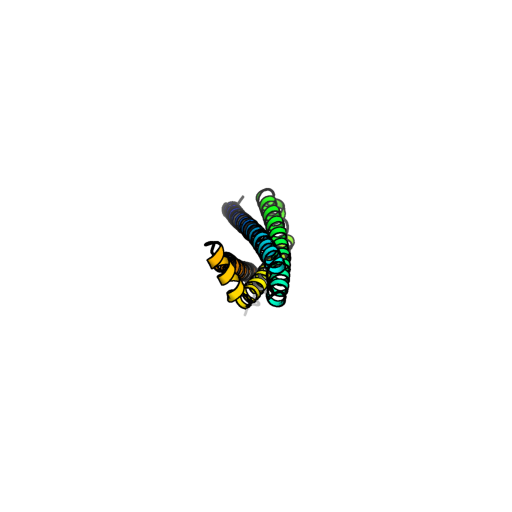92 16.567 1.00 59.94 97 GLY A CA 1
ATOM 747 C C . GLY A 1 97 ? -22.461 -4.406 16.958 1.00 59.94 97 GLY A C 1
ATOM 748 O O . GLY A 1 97 ? -22.806 -5.075 17.924 1.00 59.94 97 GLY A O 1
ATOM 749 N N . ASP A 1 98 ? -21.348 -4.661 16.261 1.00 65.62 98 ASP A N 1
ATOM 750 C CA . ASP A 1 98 ? -20.637 -5.939 16.370 1.00 65.62 98 ASP A CA 1
ATOM 751 C C . ASP A 1 98 ? -19.136 -5.776 16.649 1.00 65.62 98 ASP A C 1
ATOM 753 O O . ASP A 1 98 ? -18.353 -5.285 15.825 1.00 65.62 98 ASP A O 1
ATOM 757 N N . GLY A 1 99 ? -18.700 -6.234 17.827 1.00 67.44 99 GLY A N 1
ATOM 758 C CA . GLY A 1 99 ? -17.284 -6.259 18.213 1.00 67.44 99 GLY A CA 1
ATOM 759 C C . GLY A 1 99 ? -16.424 -7.137 17.295 1.00 67.44 99 GLY A C 1
ATOM 760 O O . GLY A 1 99 ? -15.221 -6.876 17.157 1.00 67.44 99 GLY A O 1
ATOM 761 N N . THR A 1 100 ? -17.050 -8.121 16.650 1.00 73.00 100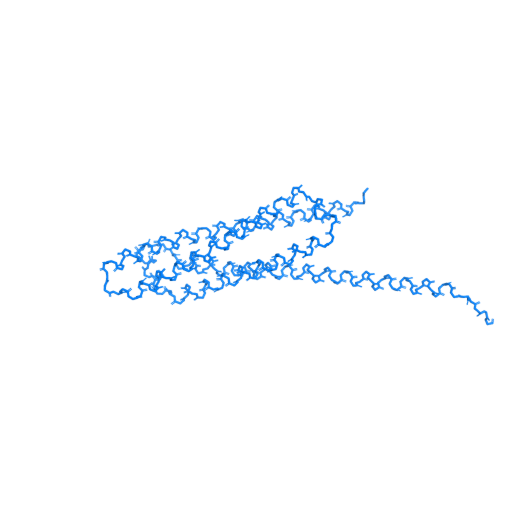 THR A N 1
ATOM 762 C CA . THR A 1 100 ? -16.453 -9.079 15.714 1.00 73.00 100 THR A CA 1
ATOM 763 C C . THR A 1 100 ? -16.152 -8.438 14.356 1.00 73.00 100 THR A C 1
ATOM 765 O O . THR A 1 100 ? -15.042 -8.573 13.847 1.00 73.00 100 THR A O 1
ATOM 768 N N . ALA A 1 101 ? -17.073 -7.639 13.804 1.00 72.94 101 ALA A N 1
ATOM 769 C CA . ALA A 1 101 ? -16.869 -6.943 12.527 1.00 72.94 101 ALA A CA 1
ATOM 770 C C . ALA A 1 101 ? -15.682 -5.963 12.586 1.00 72.94 101 ALA A C 1
ATOM 772 O O . ALA A 1 101 ? -14.861 -5.903 11.670 1.00 72.94 101 ALA A O 1
ATOM 773 N N . ARG A 1 102 ? -15.520 -5.256 13.714 1.00 73.50 102 ARG A N 1
ATOM 774 C CA . ARG A 1 102 ? -14.340 -4.407 13.967 1.00 73.50 102 ARG A CA 1
ATOM 775 C C . ARG A 1 102 ? -13.033 -5.189 13.987 1.00 73.50 102 ARG A C 1
ATOM 777 O O . ARG A 1 102 ? -12.010 -4.664 13.567 1.00 73.50 102 ARG A O 1
ATOM 784 N N . PHE A 1 103 ? -13.048 -6.404 14.531 1.00 77.94 103 PHE A N 1
ATOM 785 C CA . PHE A 1 103 ? -11.856 -7.245 14.597 1.00 77.94 103 PHE A CA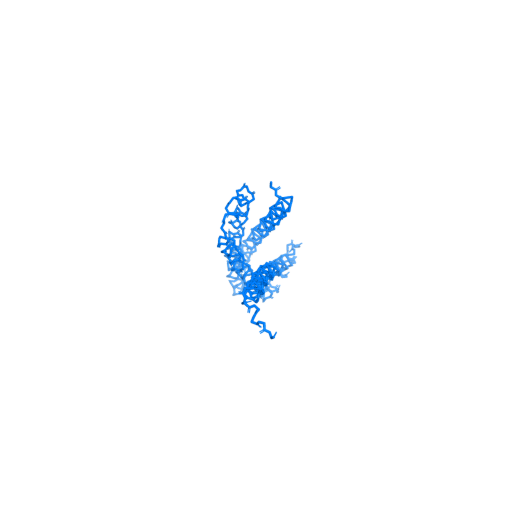 1
ATOM 786 C C . PHE A 1 103 ? -11.437 -7.712 13.199 1.00 77.94 103 PHE A C 1
ATOM 788 O O . PHE A 1 103 ? -10.269 -7.570 12.844 1.00 77.94 103 PHE A O 1
ATOM 795 N N . TYR A 1 104 ? -12.392 -8.160 12.376 1.00 80.88 104 TYR A N 1
ATOM 796 C CA . TYR A 1 104 ? -12.129 -8.509 10.978 1.00 80.88 104 TYR A CA 1
ATOM 797 C C . TYR A 1 104 ? -11.607 -7.326 10.171 1.00 80.88 104 TYR A C 1
ATOM 799 O O . TYR A 1 104 ? -10.649 -7.487 9.426 1.00 80.88 104 TYR A O 1
ATOM 807 N N . TYR A 1 105 ? -12.173 -6.132 10.364 1.00 80.06 105 TYR A N 1
ATOM 808 C CA . TYR A 1 105 ? -11.674 -4.926 9.708 1.00 80.06 105 TYR A CA 1
ATOM 809 C C . TYR A 1 105 ? -10.196 -4.662 10.026 1.00 80.06 105 TYR A C 1
ATOM 811 O O . TYR A 1 105 ? -9.407 -4.458 9.110 1.00 80.06 105 TYR A O 1
ATOM 819 N N . ILE A 1 106 ? -9.807 -4.744 11.305 1.00 82.69 106 ILE A N 1
ATOM 820 C CA . ILE A 1 106 ? -8.406 -4.574 11.726 1.00 82.69 106 ILE A CA 1
ATOM 821 C C . ILE A 1 106 ? -7.521 -5.675 11.124 1.00 82.69 106 ILE A C 1
ATOM 823 O O . ILE A 1 106 ? -6.426 -5.387 10.655 1.00 82.69 106 ILE A O 1
ATOM 827 N N . CYS A 1 107 ? -7.982 -6.928 11.095 1.00 84.31 107 CYS A N 1
ATOM 828 C CA . CYS A 1 107 ? -7.216 -8.026 10.498 1.00 84.31 107 CYS A CA 1
ATOM 829 C C . CYS A 1 107 ? -7.008 -7.830 8.991 1.00 84.31 107 CYS A C 1
ATOM 831 O O . CYS A 1 107 ? -5.899 -8.016 8.497 1.00 84.31 107 CYS A O 1
ATOM 833 N N . ILE A 1 108 ? -8.049 -7.415 8.265 1.00 86.12 108 ILE A N 1
ATOM 834 C CA . ILE A 1 108 ? -7.957 -7.105 6.834 1.00 86.12 108 ILE A CA 1
ATOM 835 C C . ILE A 1 108 ? -7.009 -5.918 6.617 1.00 86.12 108 ILE A C 1
ATOM 837 O O . ILE A 1 108 ? -6.170 -5.986 5.726 1.00 86.12 108 ILE A O 1
ATOM 841 N N . GLU A 1 109 ? -7.072 -4.875 7.452 1.00 86.50 109 GLU A N 1
ATOM 842 C CA . GLU A 1 109 ? -6.151 -3.726 7.405 1.00 86.50 109 GLU A CA 1
ATOM 843 C C . GLU A 1 109 ? -4.684 -4.175 7.557 1.00 86.50 109 GLU A C 1
ATOM 845 O O . GLU A 1 109 ? -3.831 -3.733 6.786 1.00 86.50 109 GLU A O 1
ATOM 850 N N . ILE A 1 110 ? -4.388 -5.111 8.470 1.00 88.31 110 ILE A N 1
ATOM 851 C CA . ILE A 1 110 ? -3.048 -5.712 8.626 1.00 88.31 110 ILE A CA 1
ATOM 852 C C . ILE A 1 110 ? -2.638 -6.465 7.358 1.00 88.31 110 ILE A C 1
ATOM 854 O O . ILE A 1 110 ? -1.558 -6.217 6.826 1.00 88.31 110 ILE A O 1
ATOM 858 N N . VAL A 1 111 ? -3.486 -7.373 6.863 1.00 89.81 111 VAL A N 1
ATOM 859 C CA . VAL A 1 111 ? -3.179 -8.195 5.680 1.00 89.81 111 VAL A CA 1
ATOM 860 C C . VAL A 1 111 ? -2.919 -7.313 4.461 1.00 89.81 111 VAL A C 1
ATOM 862 O O . VAL A 1 111 ? -1.912 -7.486 3.778 1.00 89.81 111 VAL A O 1
ATOM 865 N N . VAL A 1 112 ? -3.776 -6.321 4.219 1.00 88.75 112 VAL A N 1
ATOM 866 C CA . VAL A 1 112 ? -3.614 -5.378 3.108 1.00 88.75 112 VAL A CA 1
ATOM 867 C C . VAL A 1 112 ? -2.336 -4.554 3.276 1.00 88.75 112 VAL A C 1
ATOM 869 O O . VAL A 1 112 ? -1.582 -4.402 2.316 1.00 88.75 112 VAL A O 1
ATOM 872 N N . SER A 1 113 ? -2.030 -4.084 4.487 1.00 90.44 113 SER A N 1
ATOM 873 C CA . SER A 1 113 ? -0.793 -3.339 4.762 1.00 90.44 113 SER A CA 1
ATOM 874 C C . SER A 1 113 ? 0.464 -4.173 4.493 1.00 90.44 113 SER A C 1
ATOM 876 O O . SER A 1 113 ? 1.430 -3.664 3.927 1.00 90.44 113 SER A O 1
ATOM 878 N N . LEU A 1 114 ? 0.446 -5.467 4.833 1.00 91.12 114 LEU A N 1
ATOM 879 C CA . LEU A 1 114 ? 1.543 -6.397 4.547 1.00 91.12 114 LEU A CA 1
ATOM 880 C C . LEU A 1 114 ? 1.705 -6.670 3.049 1.00 91.12 114 LEU A C 1
ATOM 882 O O . LEU A 1 114 ? 2.834 -6.746 2.563 1.00 91.12 114 LEU A O 1
ATOM 886 N N . ILE A 1 115 ? 0.600 -6.786 2.310 1.00 90.19 115 ILE A N 1
ATOM 887 C CA . ILE A 1 115 ? 0.618 -6.929 0.848 1.00 90.19 115 ILE A CA 1
ATOM 888 C C . ILE A 1 115 ? 1.262 -5.690 0.213 1.00 90.19 115 ILE A C 1
ATOM 890 O O . ILE A 1 115 ? 2.187 -5.816 -0.587 1.00 90.19 115 ILE A O 1
ATOM 894 N N . VAL A 1 116 ? 0.828 -4.493 0.618 1.00 90.44 116 VAL A N 1
ATOM 895 C CA . VAL A 1 116 ? 1.360 -3.207 0.136 1.00 90.44 116 VAL A CA 1
ATOM 896 C C . VAL A 1 116 ? 2.842 -3.055 0.469 1.00 90.44 116 VAL A C 1
ATOM 898 O O . VAL A 1 116 ? 3.622 -2.660 -0.398 1.00 90.44 116 VAL A O 1
ATOM 901 N N . LEU A 1 117 ? 3.237 -3.410 1.696 1.00 92.38 117 LEU A N 1
ATOM 902 C CA . LEU A 1 117 ? 4.630 -3.437 2.138 1.00 92.38 117 LEU A CA 1
ATOM 903 C C . LEU A 1 117 ? 5.475 -4.352 1.248 1.00 92.38 117 LEU A C 1
ATOM 905 O O . LEU A 1 117 ? 6.506 -3.931 0.727 1.00 92.38 117 LEU A O 1
ATOM 909 N N . SER A 1 118 ? 5.017 -5.586 1.052 1.00 90.06 118 SER A N 1
ATOM 910 C CA . SER A 1 118 ? 5.744 -6.600 0.288 1.00 90.06 118 SER A CA 1
ATOM 911 C C . SER A 1 118 ? 5.889 -6.193 -1.177 1.00 90.06 118 SER A C 1
ATOM 913 O O . SER A 1 118 ? 6.985 -6.265 -1.723 1.00 90.06 118 SER A O 1
ATOM 915 N N . LEU A 1 119 ? 4.815 -5.695 -1.801 1.00 89.88 119 LEU A N 1
ATOM 916 C CA . LEU A 1 119 ? 4.828 -5.220 -3.190 1.00 89.88 119 LEU A CA 1
ATOM 917 C C . LEU A 1 119 ? 5.669 -3.949 -3.356 1.00 89.88 119 LEU A C 1
ATOM 919 O O . LEU A 1 119 ? 6.433 -3.847 -4.311 1.00 89.88 119 LEU A O 1
ATOM 923 N N . GLY A 1 120 ? 5.575 -2.996 -2.423 1.00 88.06 120 GLY A N 1
ATOM 924 C CA . GLY A 1 120 ? 6.405 -1.787 -2.429 1.00 88.06 120 GLY A CA 1
ATOM 925 C C . GLY A 1 120 ? 7.893 -2.113 -2.296 1.00 88.06 120 GLY A C 1
ATOM 926 O O . GLY A 1 120 ? 8.700 -1.646 -3.096 1.00 88.06 120 GLY A O 1
ATOM 927 N N . GLY A 1 121 ? 8.253 -2.979 -1.344 1.00 89.69 121 GLY A N 1
ATOM 928 C CA . GLY A 1 121 ? 9.630 -3.438 -1.151 1.00 89.69 121 GLY A CA 1
ATOM 929 C C . GLY A 1 121 ? 10.155 -4.254 -2.334 1.00 89.69 121 GLY A C 1
ATOM 930 O O . GLY A 1 121 ? 11.284 -4.041 -2.774 1.00 89.69 121 GLY A O 1
ATOM 931 N N . TYR A 1 122 ? 9.316 -5.127 -2.900 1.00 90.31 122 TYR A N 1
ATOM 932 C CA . TYR A 1 122 ? 9.628 -5.892 -4.107 1.00 90.31 122 TYR A CA 1
ATOM 933 C C . TYR A 1 122 ? 9.976 -4.968 -5.277 1.00 90.31 122 TYR A C 1
ATOM 935 O O . TYR A 1 122 ? 11.045 -5.117 -5.873 1.00 90.31 122 TYR A O 1
ATOM 943 N N . VAL A 1 123 ? 9.119 -3.979 -5.564 1.00 88.62 123 VAL A N 1
ATOM 944 C CA . VAL A 1 123 ? 9.350 -3.014 -6.647 1.00 88.62 123 VAL A CA 1
ATOM 945 C C . VAL A 1 123 ? 10.583 -2.157 -6.368 1.00 88.62 123 VAL A C 1
ATOM 947 O O . VAL A 1 123 ? 11.393 -1.986 -7.271 1.00 88.62 123 VAL A O 1
ATOM 950 N N . ALA A 1 124 ? 10.783 -1.669 -5.140 1.00 90.12 124 ALA A N 1
ATOM 951 C CA . ALA A 1 124 ? 11.956 -0.862 -4.799 1.00 90.12 124 ALA A CA 1
ATOM 952 C C . ALA A 1 124 ? 13.269 -1.633 -5.016 1.00 90.12 124 ALA A C 1
ATOM 954 O O . ALA A 1 124 ? 14.185 -1.121 -5.657 1.00 90.12 124 ALA A O 1
ATOM 955 N N . SER A 1 125 ? 13.341 -2.881 -4.544 1.00 89.94 125 SER A N 1
ATOM 956 C CA . SER A 1 125 ? 14.516 -3.741 -4.720 1.00 89.94 125 SER A CA 1
ATOM 957 C C . SER A 1 125 ? 14.803 -4.026 -6.196 1.00 89.94 125 SER A C 1
ATOM 959 O O . SER A 1 125 ? 15.953 -3.965 -6.627 1.00 89.94 125 SER A O 1
ATOM 961 N N . HIS A 1 126 ? 13.758 -4.285 -6.980 1.00 85.50 126 HIS A N 1
ATOM 962 C CA . HIS A 1 126 ? 13.896 -4.595 -8.396 1.00 85.50 126 HIS A CA 1
ATOM 963 C C . HIS A 1 126 ? 14.245 -3.365 -9.246 1.00 85.50 126 HIS A C 1
ATOM 965 O O . HIS A 1 126 ? 15.100 -3.460 -10.117 1.00 85.50 126 HIS A O 1
ATOM 971 N N . VAL A 1 127 ? 13.640 -2.203 -8.982 1.00 85.62 127 VAL A N 1
ATOM 972 C CA . VAL A 1 127 ? 13.983 -0.940 -9.662 1.00 85.62 127 VAL A CA 1
ATOM 973 C C . VAL A 1 127 ? 15.423 -0.532 -9.348 1.00 85.62 127 VAL A C 1
ATOM 975 O O . VAL A 1 127 ? 16.139 -0.095 -10.245 1.00 85.62 127 VAL A O 1
ATOM 978 N N . HIS A 1 128 ? 15.878 -0.731 -8.107 1.00 87.75 128 HIS A N 1
ATOM 979 C CA . HIS A 1 128 ? 17.262 -0.453 -7.722 1.00 87.75 128 HIS A CA 1
ATOM 980 C C . HIS A 1 128 ? 18.272 -1.308 -8.501 1.00 87.75 128 HIS A C 1
ATOM 982 O O . HIS A 1 128 ? 19.287 -0.792 -8.959 1.00 87.75 128 HIS A O 1
ATOM 988 N N . GLY A 1 129 ? 17.964 -2.590 -8.732 1.00 82.81 129 GLY A N 1
ATOM 989 C CA . GLY A 1 129 ? 18.811 -3.488 -9.526 1.00 82.81 129 GLY A CA 1
ATOM 990 C C . GLY A 1 129 ? 19.005 -3.061 -10.989 1.00 82.81 129 GLY A C 1
ATOM 991 O O . GLY A 1 129 ? 19.955 -3.507 -11.621 1.00 82.81 129 GLY A O 1
ATOM 992 N N . PHE A 1 130 ? 18.145 -2.180 -11.512 1.00 82.88 130 PHE A N 1
ATOM 993 C CA . PHE A 1 130 ? 18.201 -1.654 -12.882 1.00 82.88 130 PHE A CA 1
ATOM 994 C C . PHE A 1 130 ? 18.481 -0.144 -12.926 1.00 82.88 130 PHE A C 1
ATOM 996 O O . PHE A 1 130 ? 18.146 0.520 -13.907 1.00 82.88 130 PHE A O 1
ATOM 1003 N N . GLN A 1 131 ? 19.101 0.415 -11.878 1.00 84.25 131 GLN A N 1
ATOM 1004 C CA . GLN A 1 131 ? 19.386 1.851 -11.771 1.00 84.25 131 GLN A CA 1
ATOM 1005 C C . GLN A 1 131 ? 20.067 2.424 -13.026 1.00 84.25 131 GLN A C 1
ATOM 1007 O O . GLN A 1 131 ? 19.652 3.471 -13.510 1.00 84.25 131 GLN A O 1
ATOM 1012 N N . THR A 1 132 ? 21.054 1.726 -13.591 1.00 80.31 132 THR A N 1
ATOM 1013 C CA . THR A 1 132 ? 21.798 2.177 -14.780 1.00 80.31 132 THR A CA 1
ATOM 1014 C C . THR A 1 132 ? 20.910 2.333 -1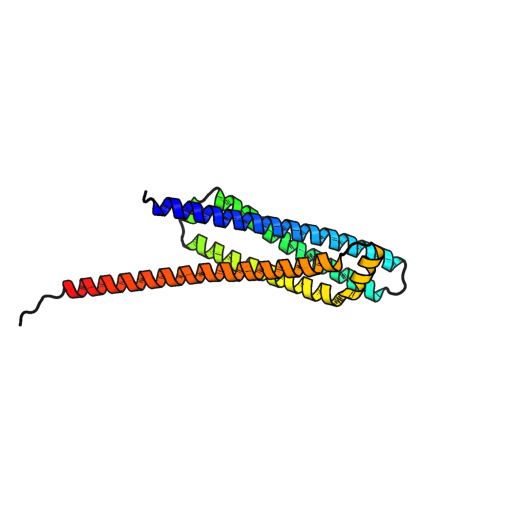6.019 1.00 80.31 132 THR A C 1
ATOM 1016 O O . THR A 1 132 ? 21.032 3.320 -16.741 1.00 80.31 132 THR A O 1
ATOM 1019 N N . SER A 1 133 ? 19.965 1.413 -16.245 1.00 79.00 133 SER A N 1
ATOM 1020 C CA . SER A 1 133 ? 18.978 1.516 -17.330 1.00 79.00 133 SER A CA 1
ATOM 1021 C C . SER A 1 133 ? 18.048 2.709 -17.131 1.00 79.00 133 SER A C 1
ATOM 1023 O O . SER A 1 133 ? 17.731 3.422 -18.079 1.00 79.00 133 SER A O 1
ATOM 1025 N N . PHE A 1 134 ? 17.625 2.963 -15.891 1.00 79.62 134 PHE A N 1
ATOM 1026 C CA . PHE A 1 134 ? 16.804 4.131 -15.593 1.00 79.62 134 PHE A CA 1
ATOM 1027 C C . PHE A 1 134 ? 17.573 5.447 -15.767 1.00 79.62 134 PHE A C 1
ATOM 1029 O O . PHE A 1 134 ? 17.017 6.388 -16.322 1.00 79.62 134 PHE A O 1
ATOM 1036 N N . GLU A 1 135 ? 18.840 5.523 -15.354 1.00 81.50 135 GLU A N 1
ATOM 1037 C CA . GLU A 1 135 ? 19.683 6.712 -15.548 1.00 81.50 135 GLU A CA 1
ATOM 1038 C C . GLU A 1 135 ? 19.875 7.048 -17.033 1.00 81.50 135 GLU A C 1
ATOM 1040 O O . GLU A 1 135 ? 19.862 8.222 -17.412 1.00 81.50 135 GLU A O 1
ATOM 1045 N N . PHE A 1 136 ? 19.963 6.027 -17.892 1.00 79.25 136 PHE A N 1
ATOM 1046 C CA . PHE A 1 136 ? 19.983 6.210 -19.340 1.00 79.25 136 PHE A CA 1
ATOM 1047 C C . PHE A 1 136 ? 18.708 6.912 -19.841 1.00 79.25 136 PHE A C 1
ATOM 1049 O O . PHE A 1 136 ? 18.795 7.967 -20.474 1.00 79.25 136 PHE A O 1
ATOM 1056 N N . PHE A 1 137 ? 17.520 6.412 -19.484 1.00 74.62 137 PHE A N 1
ATOM 1057 C CA . PHE A 1 137 ? 16.252 7.050 -19.865 1.00 74.62 137 PHE A CA 1
ATOM 1058 C C . PHE A 1 137 ? 16.048 8.430 -19.222 1.00 74.62 137 PHE A C 1
ATOM 1060 O O . PHE A 1 137 ? 15.498 9.332 -19.868 1.00 74.62 137 PHE A O 1
ATOM 1067 N N . ASP A 1 138 ? 16.502 8.617 -17.981 1.00 80.38 138 ASP A N 1
ATOM 1068 C CA . ASP A 1 138 ? 16.453 9.899 -17.273 1.00 80.38 138 ASP A CA 1
ATOM 1069 C C . ASP A 1 138 ? 17.295 10.951 -18.004 1.00 80.38 138 ASP A C 1
ATOM 1071 O O . ASP A 1 138 ? 16.834 12.075 -18.205 1.00 80.38 138 ASP A O 1
ATOM 1075 N N . SER A 1 139 ? 18.493 10.580 -18.469 1.00 78.44 139 SER A N 1
ATOM 1076 C CA . SER A 1 139 ? 19.375 11.471 -19.232 1.00 78.44 139 SER A CA 1
ATOM 1077 C C . SER A 1 139 ? 18.821 11.806 -20.621 1.00 78.44 139 SER A C 1
ATOM 1079 O O . SER A 1 139 ? 18.830 12.968 -21.027 1.00 78.44 139 SER A O 1
ATOM 1081 N N . ALA A 1 140 ? 18.250 10.823 -21.324 1.00 75.50 140 ALA A N 1
ATOM 1082 C CA . ALA A 1 140 ? 17.700 11.016 -22.664 1.00 75.50 140 ALA A CA 1
ATOM 1083 C C . ALA A 1 140 ? 16.444 11.903 -22.664 1.00 75.50 140 ALA A C 1
ATOM 1085 O O . ALA A 1 140 ? 16.216 12.683 -23.587 1.00 75.50 140 ALA A O 1
ATOM 1086 N N . SER A 1 141 ? 15.614 11.800 -21.623 1.00 72.44 141 SER A N 1
ATOM 1087 C CA . SER A 1 141 ? 14.316 12.481 -21.564 1.00 72.44 141 SER A CA 1
ATOM 1088 C C . SER A 1 141 ? 14.237 13.638 -20.570 1.00 72.44 141 SER A C 1
ATOM 1090 O O . SER A 1 141 ? 13.196 14.291 -20.499 1.00 72.44 141 SER A O 1
ATOM 1092 N N . HIS A 1 142 ? 15.316 13.899 -19.823 1.00 78.69 142 HIS A N 1
ATOM 1093 C CA . HIS A 1 142 ? 15.396 14.910 -18.760 1.00 78.69 142 HIS A CA 1
ATOM 1094 C C . HIS A 1 142 ? 14.294 14.773 -17.690 1.00 78.69 142 HIS A C 1
ATOM 1096 O O . HIS A 1 142 ? 13.976 15.730 -16.981 1.00 78.69 142 HIS A O 1
ATOM 1102 N N . PHE A 1 143 ? 13.694 13.586 -17.565 1.00 80.19 143 PHE A N 1
ATOM 1103 C CA . PHE A 1 143 ? 12.622 13.295 -16.622 1.00 80.19 143 PHE A CA 1
ATOM 1104 C C . PHE A 1 143 ? 13.104 12.248 -15.613 1.00 80.19 143 PHE A C 1
ATOM 1106 O O . PHE A 1 143 ? 13.596 11.212 -16.041 1.00 80.19 143 PHE A O 1
ATOM 1113 N N . PRO A 1 144 ? 12.978 12.476 -14.293 1.00 84.69 144 PRO A N 1
ATOM 1114 C CA . PRO A 1 144 ? 13.622 11.643 -13.278 1.00 84.69 144 PRO A CA 1
ATOM 1115 C C . PRO A 1 144 ? 12.803 10.381 -12.939 1.00 84.69 144 PRO A C 1
ATOM 1117 O O . PRO A 1 144 ? 12.269 10.252 -11.830 1.00 84.69 144 PRO A O 1
ATOM 1120 N N . TYR A 1 145 ? 12.678 9.446 -13.882 1.00 81.56 145 TYR A N 1
ATOM 1121 C CA . TYR A 1 145 ? 11.925 8.203 -13.711 1.00 81.56 145 TYR A CA 1
ATOM 1122 C C . TYR A 1 145 ? 12.472 7.333 -12.589 1.00 81.56 145 TYR A C 1
ATOM 1124 O O . TYR A 1 145 ? 11.671 6.810 -11.808 1.00 81.56 145 TYR A O 1
ATOM 1132 N N . TYR A 1 146 ? 13.801 7.212 -12.469 1.00 84.06 146 TYR A N 1
ATOM 1133 C CA . TYR A 1 146 ? 14.409 6.417 -11.399 1.00 84.06 146 TYR A CA 1
ATOM 1134 C C . TYR A 1 146 ? 13.915 6.894 -10.035 1.00 84.06 146 TYR A C 1
ATOM 1136 O O . TYR A 1 146 ? 13.397 6.119 -9.232 1.00 84.06 146 TYR A O 1
ATOM 1144 N N . LYS A 1 147 ? 14.021 8.206 -9.792 1.00 85.94 147 LYS A N 1
ATOM 1145 C CA . LYS A 1 147 ? 13.658 8.808 -8.507 1.00 85.94 147 LYS A CA 1
ATOM 1146 C C . LYS A 1 147 ? 12.172 8.627 -8.219 1.00 85.94 147 LYS A C 1
ATOM 1148 O O . LYS A 1 147 ? 11.816 8.256 -7.106 1.00 85.94 147 LYS A O 1
ATOM 1153 N N . ILE A 1 148 ? 11.307 8.856 -9.205 1.00 86.69 148 ILE A N 1
ATOM 1154 C CA . ILE A 1 148 ? 9.856 8.742 -9.017 1.00 86.69 148 ILE A CA 1
ATOM 1155 C C . ILE A 1 148 ? 9.463 7.294 -8.709 1.00 86.69 148 ILE A C 1
ATOM 1157 O O . ILE A 1 148 ? 8.722 7.054 -7.757 1.00 86.69 148 ILE A O 1
ATOM 1161 N N . MET A 1 149 ? 9.977 6.323 -9.466 1.00 86.75 149 MET A N 1
ATOM 1162 C CA . MET A 1 149 ? 9.615 4.918 -9.275 1.00 86.75 149 MET A CA 1
ATOM 1163 C C . MET A 1 149 ? 10.239 4.313 -8.019 1.00 86.75 149 MET A C 1
ATOM 1165 O O . MET A 1 149 ? 9.534 3.660 -7.250 1.00 86.75 149 MET A O 1
ATOM 1169 N N . TYR A 1 150 ? 11.529 4.555 -7.773 1.00 88.44 150 TYR A N 1
ATOM 1170 C CA . TYR A 1 150 ? 12.223 4.019 -6.605 1.00 88.44 150 TYR A CA 1
ATOM 1171 C C . TYR A 1 150 ? 11.679 4.620 -5.305 1.00 88.44 150 TYR A C 1
ATOM 1173 O O . TYR A 1 150 ? 11.198 3.885 -4.443 1.00 88.44 150 TYR A O 1
ATOM 1181 N N . TYR A 1 151 ? 11.669 5.952 -5.167 1.00 87.62 151 TYR A N 1
ATOM 1182 C CA . TYR A 1 151 ? 11.175 6.585 -3.940 1.00 87.62 151 TYR A CA 1
ATOM 1183 C C . TYR A 1 151 ? 9.657 6.462 -3.787 1.00 87.62 151 TYR A C 1
ATOM 1185 O O . TYR A 1 151 ? 9.174 6.391 -2.658 1.00 87.62 151 TYR A O 1
ATOM 1193 N N . GLY A 1 152 ? 8.904 6.362 -4.888 1.00 87.25 152 GLY A N 1
ATOM 1194 C CA . GLY A 1 152 ? 7.483 6.020 -4.850 1.00 87.25 152 GLY A CA 1
ATOM 1195 C C . GLY A 1 152 ? 7.243 4.632 -4.249 1.00 87.25 152 GLY A C 1
ATOM 1196 O O . GLY A 1 152 ? 6.426 4.484 -3.339 1.00 87.25 152 GLY A O 1
ATOM 1197 N N . ALA A 1 153 ? 8.008 3.626 -4.683 1.00 88.62 153 ALA A N 1
ATOM 1198 C CA . ALA A 1 153 ? 7.929 2.267 -4.149 1.00 88.62 153 ALA A CA 1
ATOM 1199 C C . ALA A 1 153 ? 8.400 2.174 -2.685 1.00 88.62 153 ALA A C 1
ATOM 1201 O O . ALA A 1 153 ? 7.748 1.518 -1.871 1.00 88.62 153 ALA A O 1
ATOM 1202 N N . VAL A 1 154 ? 9.473 2.885 -2.317 1.00 90.69 154 VAL A N 1
ATOM 1203 C CA . VAL A 1 154 ? 9.934 2.998 -0.920 1.00 90.69 154 VAL A CA 1
ATOM 1204 C C . VAL A 1 154 ? 8.876 3.675 -0.046 1.00 90.69 154 VAL A C 1
ATOM 1206 O O . VAL A 1 154 ? 8.587 3.193 1.048 1.00 90.69 154 VAL A O 1
ATOM 1209 N N . GLY A 1 155 ? 8.253 4.755 -0.525 1.00 88.88 155 GLY A N 1
ATOM 1210 C CA . GLY A 1 155 ? 7.166 5.439 0.176 1.00 88.88 155 GLY A CA 1
ATOM 1211 C C . GLY A 1 155 ? 5.950 4.535 0.387 1.00 88.88 155 GLY A C 1
ATOM 1212 O O . GLY A 1 155 ? 5.390 4.494 1.481 1.00 88.88 155 GLY A O 1
ATOM 1213 N N . GLN A 1 156 ? 5.591 3.741 -0.622 1.00 88.81 156 GLN A N 1
ATOM 1214 C CA . GLN A 1 156 ? 4.544 2.725 -0.515 1.00 88.81 156 GLN A CA 1
ATOM 1215 C C . GLN A 1 156 ? 4.897 1.641 0.513 1.00 88.81 156 GLN A C 1
ATOM 1217 O O . GLN A 1 156 ? 4.050 1.271 1.327 1.00 88.81 156 GLN A O 1
ATOM 1222 N N . ALA A 1 157 ? 6.142 1.157 0.520 1.00 91.81 157 ALA A N 1
ATOM 1223 C CA . ALA A 1 157 ? 6.604 0.197 1.516 1.00 91.81 157 ALA A CA 1
ATOM 1224 C C . ALA A 1 157 ? 6.512 0.786 2.932 1.00 91.81 157 ALA A C 1
ATOM 1226 O O . ALA A 1 157 ? 5.907 0.182 3.815 1.00 91.81 157 ALA A O 1
ATOM 1227 N N . ALA A 1 158 ? 7.022 2.003 3.134 1.00 92.56 158 ALA A N 1
ATOM 1228 C CA . ALA A 1 158 ? 6.941 2.710 4.410 1.00 92.56 158 ALA A CA 1
ATOM 1229 C C . ALA A 1 158 ? 5.487 2.914 4.871 1.00 92.56 158 ALA A C 1
ATOM 1231 O O . ALA A 1 158 ? 5.179 2.723 6.048 1.00 92.56 158 ALA A O 1
ATOM 1232 N N . PHE A 1 159 ? 4.577 3.231 3.946 1.00 89.06 159 PHE A N 1
ATOM 1233 C CA . PHE A 1 159 ? 3.148 3.315 4.236 1.00 89.06 159 PHE A CA 1
ATOM 1234 C C . PHE A 1 159 ? 2.568 1.967 4.688 1.00 89.06 159 PHE A C 1
ATOM 1236 O O . PHE A 1 159 ? 1.855 1.917 5.690 1.00 89.06 159 PHE A O 1
ATOM 1243 N N . GLY A 1 160 ? 2.920 0.869 4.012 1.00 89.31 160 GLY A N 1
ATOM 1244 C CA . GLY A 1 160 ? 2.542 -0.483 4.428 1.00 89.31 160 GLY A CA 1
ATOM 1245 C C . GLY A 1 160 ? 3.043 -0.832 5.835 1.00 89.31 160 GLY A C 1
ATOM 1246 O O . GLY A 1 160 ? 2.279 -1.353 6.648 1.00 89.31 160 GLY A O 1
ATOM 1247 N N . VAL A 1 161 ? 4.288 -0.473 6.181 1.00 91.56 161 VAL A N 1
ATOM 1248 C CA . VAL A 1 161 ? 4.812 -0.638 7.554 1.00 91.56 161 VAL A CA 1
ATOM 1249 C C . VAL A 1 161 ? 3.977 0.158 8.555 1.00 91.56 161 VAL A C 1
ATOM 1251 O O . VAL A 1 161 ? 3.556 -0.383 9.579 1.00 91.56 161 VAL A O 1
ATOM 1254 N N . LEU A 1 162 ? 3.716 1.434 8.266 1.00 89.88 162 LEU A N 1
ATOM 1255 C CA . LEU A 1 162 ? 2.954 2.303 9.157 1.00 89.88 162 LEU A CA 1
ATOM 1256 C C . LEU A 1 162 ? 1.538 1.758 9.391 1.00 89.88 162 LEU A C 1
ATOM 1258 O O . LEU A 1 162 ? 1.087 1.702 10.535 1.00 89.88 162 LEU A O 1
ATOM 1262 N N . GLY A 1 163 ? 0.862 1.310 8.329 1.00 87.00 163 GLY A N 1
ATOM 1263 C CA . GLY A 1 163 ? -0.458 0.681 8.405 1.00 87.00 163 GLY A CA 1
ATOM 1264 C C . GLY A 1 163 ? -0.460 -0.575 9.279 1.00 87.00 163 GLY A C 1
ATOM 1265 O O . GLY A 1 163 ? -1.323 -0.722 10.150 1.00 87.00 163 GLY A O 1
ATOM 1266 N N . ALA A 1 164 ? 0.551 -1.435 9.127 1.00 88.31 164 ALA A N 1
ATOM 1267 C CA . ALA A 1 164 ? 0.707 -2.636 9.944 1.00 88.31 164 ALA A CA 1
ATOM 1268 C C . ALA A 1 164 ? 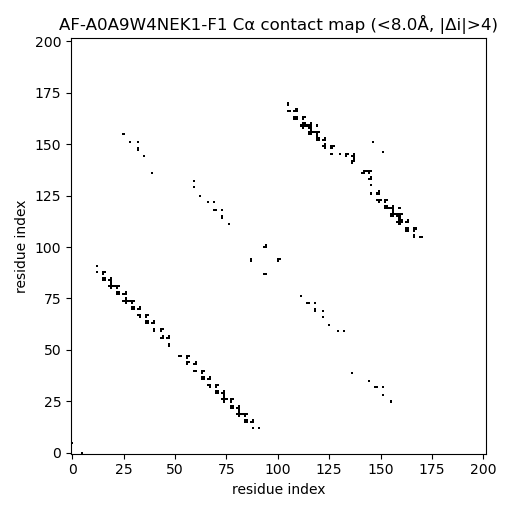0.944 -2.296 11.427 1.00 88.31 164 ALA A C 1
ATOM 1270 O O . ALA A 1 164 ? 0.237 -2.817 12.291 1.00 88.31 164 ALA A O 1
ATOM 1271 N N . ILE A 1 165 ? 1.871 -1.379 11.732 1.00 89.12 165 ILE A N 1
ATOM 1272 C CA . ILE A 1 165 ? 2.176 -0.955 13.111 1.00 89.12 165 ILE A CA 1
ATOM 1273 C C . ILE A 1 165 ? 0.944 -0.336 13.772 1.00 89.12 165 ILE A C 1
ATOM 1275 O O . ILE A 1 165 ? 0.583 -0.715 14.886 1.00 89.12 165 ILE A O 1
ATOM 1279 N N . MET A 1 166 ? 0.272 0.594 13.092 1.00 87.00 166 MET A N 1
ATOM 1280 C CA . MET A 1 166 ? -0.911 1.262 13.637 1.00 87.00 166 MET A CA 1
ATOM 1281 C C . MET A 1 166 ? -2.050 0.272 13.897 1.00 87.00 166 MET A C 1
ATOM 1283 O O . MET A 1 166 ?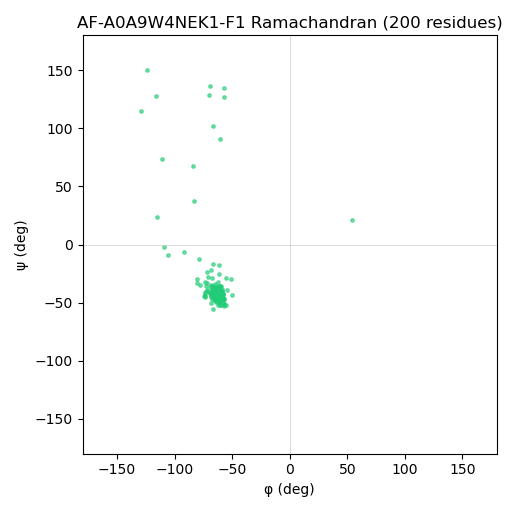 -2.735 0.372 14.917 1.00 87.00 166 MET A O 1
ATOM 1287 N N . SER A 1 167 ? -2.235 -0.710 13.015 1.00 86.56 167 SER A N 1
ATOM 1288 C CA . SER A 1 167 ? -3.250 -1.753 13.183 1.00 86.56 167 SER A CA 1
ATOM 1289 C C . SER A 1 167 ? -2.920 -2.697 14.342 1.00 86.56 167 SER A C 1
ATOM 1291 O O . SER A 1 167 ? -3.793 -2.987 15.163 1.00 86.56 167 SER A O 1
ATOM 1293 N N . LEU A 1 168 ? -1.655 -3.107 14.477 1.00 86.12 168 LEU A N 1
ATOM 1294 C CA . LEU A 1 168 ? -1.177 -3.902 15.612 1.00 86.12 168 LEU A CA 1
ATOM 1295 C C . LEU A 1 168 ? -1.319 -3.147 16.934 1.00 86.12 168 LEU A C 1
ATOM 1297 O O . LEU A 1 168 ? -1.776 -3.721 17.919 1.00 86.12 168 LEU A O 1
ATOM 1301 N N . LEU A 1 169 ? -1.009 -1.849 16.957 1.00 86.81 169 LEU A N 1
ATOM 1302 C CA . LEU A 1 169 ? -1.181 -1.012 18.140 1.00 86.81 169 LEU A CA 1
ATOM 1303 C C . LEU A 1 169 ? -2.656 -0.939 18.559 1.00 86.81 169 LEU A C 1
ATOM 1305 O O . LEU A 1 169 ? -2.971 -1.099 19.738 1.00 86.81 169 LEU A O 1
ATOM 1309 N N . ARG A 1 170 ? -3.581 -0.756 17.604 1.00 82.50 170 ARG A N 1
ATOM 1310 C CA . ARG A 1 170 ? -5.032 -0.793 17.877 1.00 82.50 170 ARG A CA 1
ATOM 1311 C C . ARG A 1 170 ? -5.469 -2.147 18.437 1.00 82.50 170 ARG A C 1
ATOM 1313 O O . ARG A 1 170 ? -6.297 -2.184 19.349 1.00 82.50 170 ARG A O 1
ATOM 1320 N N . LEU A 1 171 ? -4.922 -3.239 17.905 1.00 83.56 171 LEU A N 1
ATOM 1321 C CA . LEU A 1 171 ? -5.212 -4.594 18.364 1.00 83.56 171 LEU A CA 1
ATOM 1322 C C . LEU A 1 171 ? -4.700 -4.829 19.794 1.00 83.56 171 LEU A C 1
ATOM 1324 O O . LEU A 1 171 ? -5.460 -5.282 20.648 1.00 83.56 171 LEU A O 1
ATOM 1328 N N . ALA A 1 172 ? -3.453 -4.450 20.076 1.00 83.31 172 ALA A N 1
ATOM 1329 C CA . ALA A 1 172 ? -2.825 -4.586 21.388 1.00 83.31 172 ALA A CA 1
ATOM 1330 C C . ALA A 1 172 ? -3.531 -3.738 22.456 1.00 83.31 172 ALA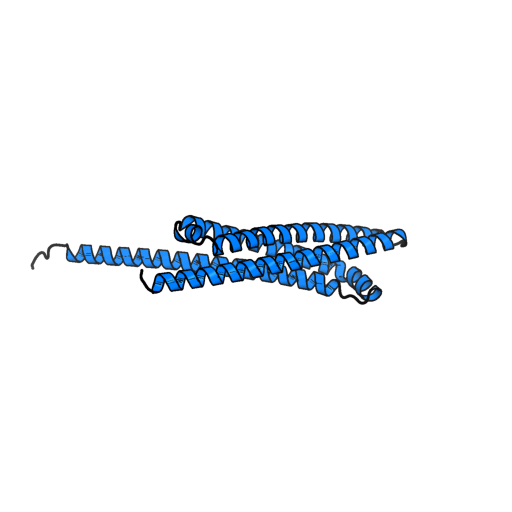 A C 1
ATOM 1332 O O . ALA A 1 172 ? -3.854 -4.241 23.530 1.00 83.31 172 ALA A O 1
ATOM 1333 N N . LEU A 1 173 ? -3.855 -2.476 22.146 1.00 83.75 173 LEU A N 1
ATOM 1334 C CA . LEU A 1 173 ? -4.615 -1.598 23.044 1.00 83.75 173 LEU A CA 1
ATOM 1335 C C . LEU A 1 173 ? -5.998 -2.169 23.371 1.00 83.75 173 LEU A C 1
ATOM 1337 O O . LEU A 1 173 ? -6.486 -2.020 24.492 1.00 83.75 173 LEU A O 1
ATOM 1341 N N . ARG A 1 174 ? -6.638 -2.834 22.402 1.00 78.12 174 ARG A N 1
ATOM 1342 C CA . ARG A 1 174 ? -7.914 -3.515 22.628 1.00 78.12 174 ARG A CA 1
ATOM 1343 C C . ARG A 1 174 ? -7.741 -4.718 23.553 1.00 78.12 174 ARG A C 1
ATOM 1345 O O . ARG A 1 174 ? -8.453 -4.786 24.549 1.00 78.12 174 ARG A O 1
ATOM 1352 N N . GLY A 1 175 ? -6.779 -5.597 23.273 1.00 81.00 175 GLY A N 1
ATOM 1353 C CA . GLY A 1 175 ? -6.493 -6.760 24.118 1.00 81.00 175 GLY A CA 1
ATOM 1354 C C . GLY A 1 175 ? -6.157 -6.371 25.560 1.00 81.00 175 GLY A C 1
ATOM 1355 O O . GLY A 1 175 ? -6.694 -6.954 26.499 1.00 81.00 175 GLY A O 1
ATOM 1356 N N . LEU A 1 176 ? -5.354 -5.318 25.744 1.00 82.19 176 LEU A N 1
ATOM 1357 C CA . LEU A 1 176 ? -5.011 -4.792 27.066 1.00 82.19 176 LEU A CA 1
ATOM 1358 C C . LEU A 1 176 ? -6.243 -4.263 27.814 1.00 82.19 176 LEU A C 1
ATOM 1360 O O . LEU A 1 176 ? -6.412 -4.535 29.001 1.00 82.19 176 LEU A O 1
ATOM 1364 N N . ARG A 1 177 ? -7.127 -3.528 27.125 1.00 80.94 177 ARG A N 1
ATOM 1365 C CA . ARG A 1 177 ? -8.373 -3.025 27.719 1.00 80.94 177 ARG A CA 1
ATOM 1366 C C . ARG A 1 177 ? -9.295 -4.163 28.146 1.00 80.94 177 ARG A C 1
ATOM 1368 O O . ARG A 1 177 ? -9.857 -4.099 29.236 1.00 80.94 177 ARG A O 1
ATOM 1375 N N . ASP A 1 178 ? -9.451 -5.176 27.302 1.00 80.00 178 ASP A N 1
ATOM 1376 C CA . ASP A 1 178 ? -10.340 -6.307 27.570 1.00 80.00 178 ASP A CA 1
ATOM 1377 C C . ASP A 1 178 ? -9.808 -7.136 28.760 1.00 80.00 178 ASP A C 1
ATOM 1379 O O . ASP A 1 178 ? -10.567 -7.474 29.670 1.00 80.00 178 ASP A O 1
ATOM 1383 N N . HIS A 1 179 ? -8.488 -7.344 28.838 1.00 80.81 179 HIS A N 1
ATOM 1384 C CA . HIS A 1 179 ? -7.833 -7.988 29.982 1.00 80.81 179 HIS A CA 1
ATOM 1385 C C . HIS A 1 179 ? -7.979 -7.186 31.287 1.00 80.81 179 HIS A C 1
ATOM 1387 O O . HIS A 1 179 ? -8.300 -7.745 32.341 1.00 80.81 179 HIS A O 1
ATOM 1393 N N . TRP A 1 180 ? -7.800 -5.862 31.226 1.00 79.38 180 TRP A N 1
ATOM 1394 C CA . TRP A 1 180 ? -7.974 -4.985 32.386 1.00 79.38 180 TRP A CA 1
ATOM 1395 C C . TRP A 1 180 ? -9.414 -5.008 32.913 1.00 79.38 180 TRP A C 1
ATOM 1397 O O . TRP A 1 180 ? -9.635 -5.082 34.123 1.00 79.38 180 TRP A O 1
ATOM 1407 N N . LEU A 1 181 ? -10.403 -4.998 32.011 1.00 81.94 181 LEU A N 1
ATOM 1408 C CA . LEU A 1 181 ? -11.815 -5.116 32.376 1.00 81.94 181 LEU A CA 1
ATOM 1409 C C . LEU A 1 181 ? -12.116 -6.464 33.042 1.00 81.94 181 LEU A C 1
ATOM 1411 O O . LEU A 1 181 ? -12.764 -6.464 34.087 1.00 81.94 181 LEU A O 1
ATOM 1415 N N . SER A 1 182 ? -11.595 -7.570 32.498 1.00 83.06 182 SER A N 1
ATOM 1416 C CA . SER A 1 182 ? -11.742 -8.913 33.080 1.00 83.06 182 SER A CA 1
ATOM 1417 C C . SER A 1 182 ? -11.187 -8.978 34.504 1.00 83.06 182 SER A C 1
ATOM 1419 O O . SER A 1 182 ? -11.886 -9.371 35.440 1.00 83.06 182 SER A O 1
ATOM 1421 N N . THR A 1 183 ? -9.959 -8.492 34.691 1.00 82.69 183 THR A N 1
ATOM 1422 C CA . THR A 1 183 ? -9.285 -8.471 35.998 1.00 82.69 183 THR A CA 1
ATOM 1423 C C . THR A 1 183 ? -10.066 -7.630 37.012 1.00 82.69 183 THR A C 1
ATOM 1425 O O . THR A 1 183 ? -10.255 -8.023 38.163 1.00 82.69 183 THR A O 1
ATOM 1428 N N . ARG A 1 184 ? -10.600 -6.477 36.585 1.00 85.31 184 ARG A N 1
ATOM 1429 C CA . ARG A 1 184 ? -11.426 -5.616 37.440 1.00 85.31 184 ARG A CA 1
ATOM 1430 C C . ARG A 1 184 ? -12.728 -6.296 37.865 1.00 85.31 184 ARG A C 1
ATOM 1432 O O . ARG A 1 184 ? -13.126 -6.168 39.023 1.00 85.31 184 ARG A O 1
ATOM 1439 N N . THR A 1 185 ? -13.393 -7.004 36.954 1.00 79.62 185 THR A N 1
ATOM 1440 C CA . THR A 1 185 ? -14.619 -7.746 37.280 1.00 79.62 185 THR A CA 1
ATOM 1441 C C . THR A 1 185 ? -14.361 -8.909 38.235 1.00 79.62 185 THR A C 1
ATOM 1443 O O . THR A 1 185 ? -15.156 -9.124 39.150 1.00 79.62 185 THR A O 1
ATOM 1446 N N . GLU A 1 186 ? -13.238 -9.616 38.092 1.00 82.06 186 GLU A N 1
ATOM 1447 C CA . GLU A 1 186 ? -12.838 -10.681 39.019 1.00 82.06 186 GLU A CA 1
ATOM 1448 C C . GLU A 1 186 ? -12.532 -10.146 40.420 1.00 82.06 186 GLU A C 1
ATOM 1450 O O . GLU A 1 186 ? -12.982 -10.727 41.412 1.00 82.06 186 GLU A O 1
ATOM 1455 N N . LEU A 1 187 ? -11.846 -9.003 40.513 1.00 83.19 187 LEU A N 1
ATOM 1456 C CA . LEU A 1 187 ? -11.587 -8.322 41.783 1.00 83.19 187 LEU A CA 1
ATOM 1457 C C . LEU A 1 187 ? -12.892 -7.889 42.466 1.00 83.19 187 LEU A C 1
ATOM 1459 O O . LEU A 1 187 ? -13.089 -8.176 43.645 1.00 83.19 187 LEU A O 1
ATOM 1463 N N . GLN A 1 188 ? -13.829 -7.281 41.727 1.00 80.25 188 GLN A N 1
ATOM 1464 C CA . GLN A 1 188 ? -15.138 -6.899 42.277 1.00 80.25 188 GLN A CA 1
ATOM 1465 C C . GLN A 1 188 ? -15.976 -8.102 42.727 1.00 80.25 188 GLN A C 1
ATOM 1467 O O . GLN A 1 188 ? -16.663 -8.027 43.747 1.00 80.25 188 GLN A O 1
ATOM 1472 N N . ASN A 1 189 ? -15.940 -9.213 41.988 1.00 79.88 189 ASN A N 1
ATOM 1473 C CA . ASN A 1 189 ? -16.651 -10.436 42.370 1.00 79.88 189 ASN A CA 1
ATOM 1474 C C . ASN A 1 189 ? -16.004 -11.138 43.570 1.00 79.88 189 ASN A C 1
ATOM 1476 O O . ASN A 1 189 ? -16.711 -11.740 44.378 1.00 79.88 189 ASN A O 1
ATOM 1480 N N . SER A 1 190 ? -14.680 -11.058 43.705 1.00 81.00 190 SER A N 1
ATOM 1481 C CA . SER A 1 190 ? -13.962 -11.575 44.874 1.00 81.00 190 SER A CA 1
ATOM 1482 C C . SER A 1 190 ? -14.283 -10.747 46.115 1.00 81.00 190 SER A C 1
ATOM 1484 O O . SER A 1 190 ? -14.626 -11.313 47.148 1.00 81.00 190 SER A O 1
ATOM 1486 N N . GLN A 1 191 ? -14.293 -9.416 45.997 1.00 80.12 191 GLN A N 1
ATOM 1487 C CA . GLN A 1 191 ? -14.656 -8.521 47.095 1.00 80.12 191 GLN A CA 1
ATOM 1488 C C . GLN A 1 191 ? -16.106 -8.743 47.566 1.00 80.12 191 GLN A C 1
ATOM 1490 O O . GLN A 1 191 ? -16.344 -8.903 48.760 1.00 80.12 191 GLN A O 1
ATOM 1495 N N . ARG A 1 192 ? -17.066 -8.879 46.635 1.00 73.69 192 ARG A N 1
ATOM 1496 C CA . ARG A 1 192 ? -18.457 -9.235 46.977 1.00 73.69 192 ARG A CA 1
ATOM 1497 C C . ARG A 1 192 ? -18.583 -10.598 47.661 1.00 73.69 192 ARG A C 1
ATOM 1499 O O . ARG A 1 192 ? -19.420 -10.752 48.542 1.00 73.69 192 ARG A O 1
ATOM 1506 N N . ARG A 1 193 ? -17.764 -11.588 47.285 1.00 74.56 193 ARG A N 1
ATOM 1507 C CA . ARG A 1 193 ? -17.737 -12.896 47.966 1.00 74.56 193 ARG A CA 1
ATOM 1508 C C . ARG A 1 193 ? -17.213 -12.801 49.399 1.00 74.56 193 ARG A C 1
ATOM 1510 O O . ARG A 1 193 ? -17.743 -13.494 50.258 1.00 74.56 193 ARG A O 1
ATOM 1517 N N . PHE A 1 194 ? -16.233 -11.938 49.665 1.00 73.25 194 PHE A N 1
ATOM 1518 C CA . PHE A 1 194 ? -15.747 -11.688 51.026 1.00 73.25 194 PHE A CA 1
ATOM 1519 C C . PHE A 1 194 ? -16.785 -10.984 51.912 1.00 73.25 194 PHE A C 1
ATOM 1521 O O . PHE A 1 194 ? -16.887 -11.311 53.089 1.00 73.25 194 PHE A O 1
ATOM 1528 N N . GLU A 1 195 ? -17.587 -10.070 51.360 1.00 71.69 195 GLU A N 1
ATOM 1529 C CA . GLU A 1 195 ? -18.656 -9.381 52.105 1.00 71.69 195 GLU A CA 1
ATOM 1530 C C . GLU A 1 195 ? -19.863 -10.283 52.431 1.00 71.69 195 GLU A C 1
ATOM 1532 O O . GLU A 1 195 ? -20.589 -10.016 53.385 1.00 71.69 195 GLU A O 1
ATOM 1537 N N . LEU A 1 196 ? -20.071 -11.357 51.662 1.00 67.75 196 LEU A N 1
ATOM 1538 C CA . LEU A 1 196 ? -21.166 -12.320 51.846 1.00 67.75 196 LEU A CA 1
ATOM 1539 C C . LEU A 1 196 ? -20.798 -13.521 52.732 1.00 67.75 196 LEU A C 1
ATOM 1541 O O . LEU A 1 196 ? -21.673 -14.329 53.048 1.00 67.75 196 LEU A O 1
ATOM 1545 N N . LEU A 1 197 ? -19.532 -13.662 53.135 1.00 65.25 197 LEU A N 1
ATOM 1546 C CA . LEU A 1 197 ? -19.149 -14.678 54.111 1.00 65.25 197 LEU A CA 1
ATOM 1547 C C . LEU A 1 197 ? -19.708 -14.279 55.486 1.00 65.25 197 LEU A C 1
ATOM 1549 O O . LEU A 1 197 ? -19.486 -13.145 55.920 1.00 65.25 197 LEU A O 1
ATOM 1553 N N . PRO A 1 198 ? -20.428 -15.174 56.190 1.00 61.12 198 PRO A N 1
ATOM 1554 C CA . PRO A 1 198 ? -20.905 -14.866 57.527 1.00 61.12 198 PRO A CA 1
ATOM 1555 C C . PRO A 1 198 ? -19.696 -14.514 58.393 1.00 61.12 198 PRO A C 1
ATOM 1557 O O . PRO A 1 198 ? -18.733 -15.280 58.458 1.00 61.12 198 PRO A O 1
ATOM 1560 N N . ARG A 1 199 ? -19.738 -13.350 59.055 1.00 62.31 199 ARG A N 1
ATOM 1561 C CA . ARG A 1 199 ? -18.841 -13.060 60.176 1.00 62.31 199 ARG A CA 1
ATOM 1562 C C . ARG A 1 199 ? -19.128 -14.111 61.241 1.00 62.31 199 ARG A C 1
ATOM 1564 O O . ARG A 1 199 ? -20.027 -13.938 62.058 1.00 62.31 199 ARG A O 1
ATOM 1571 N N . VAL A 1 200 ? -18.403 -15.222 61.192 1.00 56.31 200 VAL A N 1
ATOM 1572 C CA . VAL A 1 200 ? -18.351 -16.173 62.293 1.00 56.31 200 VAL A CA 1
ATOM 1573 C C . VAL A 1 200 ? -17.640 -15.418 63.407 1.00 56.31 200 VAL A C 1
ATOM 1575 O O . VAL A 1 200 ? -16.448 -15.129 63.310 1.00 56.31 200 VAL A O 1
ATOM 1578 N N . GLY A 1 201 ? -18.442 -14.947 64.361 1.00 55.03 201 GLY A N 1
ATOM 1579 C CA . GLY A 1 201 ? -17.987 -14.188 65.512 1.00 55.03 201 GLY A CA 1
ATOM 1580 C C . GLY A 1 201 ? -16.960 -14.993 66.295 1.00 55.03 201 GLY A C 1
ATOM 1581 O O . GLY A 1 201 ? -17.141 -16.192 66.510 1.00 55.03 201 GLY A O 1
ATOM 1582 N N . LEU A 1 202 ? -15.882 -14.304 66.655 1.00 45.62 202 LEU A N 1
ATOM 1583 C CA . LEU A 1 202 ? -14.977 -14.696 67.726 1.00 45.62 202 LEU A CA 1
ATOM 1584 C C . LEU A 1 202 ? -15.620 -14.323 69.065 1.00 45.62 202 LEU A C 1
ATOM 1586 O O . LEU A 1 202 ? -16.270 -13.249 69.099 1.00 45.62 202 LEU A O 1
#

Mean predicted aligned error: 9.82 Å

Organism: NCBI:txid1612424

Secondary structure (DSSP, 8-state):
--HHHHHHHHHHHHHHHHHHHHHHHHHHHHHHHHHHHHHHHHHHHHHHHH-S-HHHHHHHHHHHHHHHHHHHHHHHHHHHHHHHHHHHHH-THHHHH-HHHHHHHHHHHHHHHHHHHHHHHHHHHHHHHTHHHHHHHHHHHS--HHHHHHHHHHHHHHHHHHHHHHHHHHHHHHHHHHHHHHHHHHHHHHHHHHHTS-----

pLDDT: mean 80.82, std 9.82, range [45.41, 92.56]

Nearest PDB structures (foldseek):
  7aal-assembly1_B  TM=3.243E-01  e=3.331E-01  Homo sapiens
  2v0o-assembly2_C  TM=3.534E-01  e=1.597E+00  Homo sapiens
  8afz-assembly1_A  TM=3.449E-01  e=3.496E+00  Homo sapiens
  8a1g-assembly2_B  TM=2.745E-01  e=5.432E+00  Homo sapiens
  8x2t-assembly1_A-2  TM=2.191E-01  e=6.939E+00  Homo sapiens

Foldseek 3Di:
DDPVVVVVLVVVLVVLLVLLVVLQVLLVLLVVLLVLLVVLLVVLVVVCVVDPPNVLSVVSNVLSVLSNVLSNVSNVLSNVSSVVSVVCSVVVVQVVPDPVSVVVNLVVLLVSLVSQLVSLVVQLVSLVVCVVVQVVVCVVPVNNSSCSRNVSSVVSNVSSVVSNVVSVVVVVVVVVVVVVVVVVVVVVVVVVVVVPPPPPDD

Solvent-accessible surface area (backbone atoms only — not comparable to full-atom values): 10245 Å² total; per-residue (Å²): 132,65,72,69,58,60,53,53,53,53,52,52,40,51,53,40,44,55,48,19,52,51,29,40,52,48,17,52,52,26,50,52,49,29,54,54,30,50,54,51,32,53,48,40,55,56,49,38,78,76,44,90,67,42,69,63,37,53,52,50,34,55,48,29,52,52,46,28,54,51,24,50,51,48,18,52,54,25,40,52,52,15,53,52,28,51,52,44,52,75,45,49,63,67,62,69,75,34,80,61,58,51,50,53,51,44,53,49,47,31,53,51,14,48,50,37,20,50,49,14,45,51,44,24,56,54,48,57,76,42,44,71,65,33,50,52,54,20,67,77,65,78,43,66,56,49,59,53,52,33,52,48,20,45,50,40,18,53,49,12,49,50,43,29,52,53,37,50,49,55,51,49,56,48,54,52,51,54,52,51,51,53,54,50,52,51,52,53,53,50,51,53,52,62,73,69,48,78,82,77,77,130

Radius of gyration: 25.86 Å; Cα contacts (8 Å, |Δi|>4): 160; chains: 1; bounding box: 49×31×101 Å